Protein AF-A0A968C180-F1 (afdb_monomer_lite)

pLDDT: mean 87.56, std 11.27, range [29.66, 97.81]

Structure (mmCIF, N/CA/C/O backbone):
data_AF-A0A968C180-F1
#
_entry.id   AF-A0A968C180-F1
#
loop_
_atom_site.group_PDB
_atom_site.id
_atom_site.type_symbol
_atom_site.label_atom_id
_atom_site.label_alt_id
_atom_site.label_comp_id
_atom_site.label_asym_id
_atom_site.label_entity_id
_atom_site.label_seq_id
_atom_site.pdbx_PDB_ins_code
_atom_site.Cartn_x
_atom_site.Cartn_y
_atom_site.Cartn_z
_atom_site.occupancy
_atom_site.B_iso_or_equiv
_atom_site.auth_seq_id
_atom_site.auth_comp_id
_atom_site.auth_asym_id
_atom_site.auth_atom_id
_atom_site.pdbx_PDB_model_num
ATOM 1 N N . MET A 1 1 ? -22.450 15.444 -2.074 1.00 29.66 1 MET A N 1
ATOM 2 C CA . MET A 1 1 ? -23.066 14.221 -1.523 1.00 29.66 1 MET A CA 1
ATOM 3 C C . MET A 1 1 ? -21.935 13.365 -0.986 1.00 29.66 1 MET A C 1
ATOM 5 O O . MET A 1 1 ? -21.233 12.773 -1.786 1.00 29.66 1 MET A O 1
ATOM 9 N N . THR A 1 2 ? -21.688 13.377 0.320 1.00 34.31 2 THR A N 1
ATOM 10 C CA . THR A 1 2 ? -20.788 12.415 0.971 1.00 34.31 2 THR A CA 1
ATOM 11 C C . THR A 1 2 ? -21.663 11.260 1.424 1.00 34.31 2 THR A C 1
ATOM 13 O O . THR A 1 2 ? -22.411 11.387 2.394 1.00 34.31 2 THR A O 1
ATOM 16 N N . VAL A 1 3 ? -21.679 10.184 0.643 1.00 43.78 3 VAL A N 1
ATOM 17 C CA . VAL A 1 3 ? -22.176 8.902 1.144 1.00 43.78 3 VAL A CA 1
ATOM 18 C C . VAL A 1 3 ? -21.217 8.512 2.269 1.00 43.78 3 VAL A C 1
ATOM 20 O O . VAL A 1 3 ? -20.021 8.728 2.139 1.00 43.78 3 VAL A O 1
ATOM 23 N N . ALA A 1 4 ? -21.726 8.081 3.419 1.00 58.03 4 ALA A N 1
ATOM 24 C CA . ALA A 1 4 ? -20.850 7.620 4.488 1.00 58.03 4 ALA A CA 1
ATOM 25 C C . ALA A 1 4 ? -20.277 6.263 4.063 1.00 58.03 4 ALA A C 1
ATOM 27 O O . ALA A 1 4 ? -21.042 5.309 3.928 1.00 58.03 4 ALA A O 1
ATOM 28 N N . ASP A 1 5 ? -18.961 6.180 3.876 1.00 61.47 5 ASP A N 1
ATOM 29 C CA . ASP A 1 5 ? -18.244 5.046 3.262 1.00 61.47 5 ASP A CA 1
ATOM 30 C C . ASP A 1 5 ? -18.204 3.780 4.148 1.00 61.47 5 ASP A C 1
ATOM 32 O O . ASP A 1 5 ? -17.389 2.880 3.979 1.00 61.47 5 ASP A O 1
ATOM 36 N N . GLY A 1 6 ? -19.070 3.705 5.165 1.00 79.56 6 GLY A N 1
ATOM 37 C CA . GLY A 1 6 ? -19.183 2.555 6.064 1.00 79.56 6 GLY A CA 1
ATOM 38 C C . GLY A 1 6 ? -17.895 2.211 6.822 1.00 79.56 6 GLY A C 1
ATOM 39 O O . GLY A 1 6 ? -17.804 1.113 7.371 1.00 79.56 6 GLY A O 1
ATOM 40 N N . GLY A 1 7 ? -16.934 3.140 6.865 1.00 87.56 7 GLY A N 1
ATOM 41 C CA . GLY A 1 7 ? -15.642 3.011 7.534 1.00 87.56 7 GLY A CA 1
ATOM 42 C C . GLY A 1 7 ? -14.490 2.492 6.661 1.00 87.56 7 GLY A C 1
ATOM 43 O O . GLY A 1 7 ? -13.389 2.380 7.191 1.00 87.56 7 GLY A O 1
ATOM 44 N N . ILE A 1 8 ? -14.706 2.204 5.369 1.00 94.12 8 ILE A N 1
ATOM 45 C CA . ILE A 1 8 ? -13.663 1.780 4.416 1.00 94.12 8 ILE A CA 1
ATOM 46 C C . ILE A 1 8 ? -13.709 2.689 3.183 1.00 94.12 8 ILE A C 1
ATOM 48 O O . ILE A 1 8 ? -14.709 2.724 2.477 1.00 94.12 8 ILE A O 1
ATOM 52 N N . ASP A 1 9 ? -12.618 3.397 2.907 1.00 93.81 9 ASP A N 1
ATOM 53 C CA . ASP A 1 9 ? -12.517 4.363 1.805 1.00 93.81 9 ASP A CA 1
ATOM 54 C C . ASP A 1 9 ? -12.029 3.717 0.496 1.00 93.81 9 ASP A C 1
ATOM 56 O O . ASP A 1 9 ? -12.332 4.194 -0.598 1.00 93.81 9 ASP A O 1
ATOM 60 N N . ALA A 1 10 ? -11.251 2.635 0.593 1.00 93.69 10 ALA A N 1
ATOM 61 C CA . ALA A 1 10 ? -10.757 1.885 -0.558 1.00 93.69 10 ALA A CA 1
ATOM 62 C C . ALA A 1 10 ? -10.591 0.397 -0.231 1.00 93.69 10 ALA A C 1
ATOM 64 O O . ALA A 1 10 ? -10.344 0.021 0.912 1.00 93.69 10 ALA A O 1
ATOM 65 N N . GLU A 1 11 ? -10.684 -0.459 -1.245 1.00 94.56 11 GLU A N 1
ATOM 66 C CA . GLU A 1 11 ? -10.524 -1.906 -1.108 1.00 94.56 11 GLU A CA 1
ATOM 67 C C . GLU A 1 11 ? -9.670 -2.452 -2.253 1.00 94.56 11 GLU A C 1
ATOM 69 O O . GLU A 1 11 ? -9.766 -1.998 -3.393 1.00 94.56 11 GLU A O 1
ATOM 74 N N . VAL A 1 12 ? -8.833 -3.435 -1.935 1.00 93.88 12 VAL A N 1
ATOM 75 C CA . VAL A 1 12 ? -8.078 -4.231 -2.902 1.00 93.88 12 VAL A CA 1
ATOM 76 C C . VAL A 1 12 ? -8.349 -5.697 -2.592 1.00 93.88 12 VAL A C 1
ATOM 78 O O . VAL A 1 12 ? -8.121 -6.135 -1.468 1.00 93.88 12 VAL A O 1
ATOM 81 N N . ASP A 1 13 ? -8.825 -6.449 -3.580 1.00 94.31 13 ASP A N 1
ATOM 82 C CA . ASP A 1 13 ? -9.003 -7.900 -3.491 1.00 94.31 13 ASP A CA 1
ATOM 83 C C . ASP A 1 13 ? -8.070 -8.566 -4.505 1.00 94.31 13 ASP A C 1
ATOM 85 O O . ASP A 1 13 ? -8.387 -8.702 -5.689 1.00 94.31 13 ASP A O 1
ATOM 89 N N . ALA A 1 14 ? -6.854 -8.869 -4.054 1.00 90.50 14 ALA A N 1
ATOM 90 C CA . ALA A 1 14 ? -5.853 -9.509 -4.892 1.00 90.50 14 ALA A CA 1
ATOM 91 C C . ALA A 1 14 ? -6.073 -11.033 -4.895 1.00 90.50 14 ALA A C 1
ATOM 93 O O . ALA A 1 14 ? -6.285 -11.609 -3.825 1.00 90.50 14 ALA A O 1
ATOM 94 N N . PRO A 1 15 ? -5.964 -11.719 -6.050 1.00 90.88 15 PRO A N 1
ATOM 95 C CA . PRO A 1 15 ? -5.991 -13.179 -6.094 1.00 90.88 15 PRO A CA 1
ATOM 96 C C . PRO A 1 15 ? -5.007 -13.797 -5.092 1.00 90.88 15 PRO A C 1
ATOM 98 O O . PRO A 1 15 ? -3.919 -13.267 -4.874 1.00 90.88 15 PRO A O 1
ATOM 101 N N . LEU A 1 16 ? -5.374 -14.920 -4.469 1.00 87.06 16 LEU A N 1
ATOM 102 C CA . LEU A 1 16 ? -4.533 -15.564 -3.446 1.00 87.06 16 LEU A CA 1
ATOM 103 C C . LEU A 1 16 ? -3.196 -16.081 -4.001 1.00 87.06 16 LEU A C 1
ATOM 105 O O . LEU A 1 16 ? -2.242 -16.248 -3.248 1.00 87.06 16 LEU A O 1
ATOM 109 N N . ASP A 1 17 ? -3.139 -16.332 -5.306 1.00 89.69 17 ASP A N 1
ATOM 110 C CA . ASP A 1 17 ? -1.961 -16.733 -6.071 1.00 89.69 17 ASP A CA 1
ATOM 111 C C . ASP A 1 17 ? -1.230 -15.547 -6.721 1.00 89.69 17 ASP A C 1
ATOM 113 O O . ASP A 1 17 ? -0.250 -15.748 -7.442 1.00 89.69 17 ASP A O 1
ATOM 117 N N . ALA A 1 18 ? -1.669 -14.310 -6.464 1.00 85.81 18 ALA A N 1
ATOM 118 C CA . ALA A 1 18 ? -0.996 -13.127 -6.971 1.00 85.81 18 ALA A CA 1
ATOM 119 C C . ALA A 1 18 ? 0.441 -13.053 -6.438 1.00 85.81 18 ALA A C 1
ATOM 121 O O . ALA A 1 18 ? 0.697 -13.137 -5.233 1.00 85.81 18 ALA A O 1
ATOM 122 N N . LEU A 1 19 ? 1.382 -12.828 -7.354 1.00 85.25 19 LEU A N 1
ATOM 123 C CA . LEU A 1 19 ? 2.777 -12.541 -7.041 1.00 85.25 19 LEU A CA 1
ATOM 124 C C . LEU A 1 19 ? 2.892 -11.105 -6.522 1.00 85.25 19 LEU A C 1
ATOM 126 O O . LEU A 1 19 ? 3.252 -10.185 -7.251 1.00 85.25 19 LEU A O 1
ATOM 130 N N . VAL A 1 20 ? 2.550 -10.911 -5.250 1.00 83.56 20 VAL A N 1
ATOM 131 C CA . VAL A 1 20 ? 2.767 -9.639 -4.561 1.00 83.56 20 VAL A CA 1
ATOM 132 C C . VAL A 1 20 ? 4.193 -9.627 -4.004 1.00 83.56 20 VAL A C 1
ATOM 134 O O . VAL A 1 20 ? 4.559 -10.553 -3.274 1.00 83.56 20 VAL A O 1
ATOM 137 N N . PRO A 1 21 ? 5.015 -8.610 -4.322 1.00 82.50 21 PRO A N 1
ATOM 138 C CA . PRO A 1 21 ? 6.353 -8.494 -3.759 1.00 82.50 21 PRO A CA 1
ATOM 139 C C . PRO A 1 21 ? 6.324 -8.526 -2.228 1.00 82.50 21 PRO A C 1
ATOM 141 O O . PRO A 1 21 ? 5.529 -7.828 -1.598 1.00 82.50 21 PRO A O 1
ATOM 144 N N . ALA A 1 22 ? 7.219 -9.310 -1.620 1.00 80.31 22 ALA A N 1
ATOM 145 C CA . ALA A 1 22 ? 7.285 -9.485 -0.163 1.00 80.31 22 ALA A CA 1
ATOM 146 C C . ALA A 1 22 ? 7.603 -8.186 0.598 1.00 80.31 22 ALA A C 1
ATOM 148 O O . ALA A 1 22 ? 7.475 -8.115 1.818 1.00 80.31 22 ALA A O 1
ATOM 149 N N . ASP A 1 23 ? 8.058 -7.172 -0.125 1.00 78.94 23 ASP A N 1
ATOM 150 C CA . ASP A 1 23 ? 8.485 -5.891 0.393 1.00 78.94 23 ASP A CA 1
ATOM 151 C C . ASP A 1 23 ? 7.458 -4.771 0.109 1.00 78.94 23 ASP A C 1
ATOM 153 O O . ASP A 1 23 ? 7.761 -3.598 0.322 1.00 78.94 23 ASP A O 1
ATOM 157 N N . CYS A 1 24 ? 6.250 -5.138 -0.338 1.00 83.06 24 CYS A N 1
ATOM 158 C CA . CYS A 1 24 ? 5.077 -4.279 -0.482 1.00 83.06 24 CYS A CA 1
ATOM 159 C C . CYS A 1 24 ? 4.196 -4.325 0.785 1.00 83.06 24 CYS A C 1
ATOM 161 O O . CYS A 1 24 ? 4.195 -5.306 1.526 1.00 83.06 24 CYS A O 1
ATOM 163 N N . PHE A 1 25 ? 3.402 -3.277 1.035 1.00 86.62 25 PHE A N 1
ATOM 164 C CA . PHE A 1 25 ? 2.387 -3.300 2.102 1.00 86.62 25 PHE A CA 1
ATOM 165 C C . PHE A 1 25 ? 1.102 -4.034 1.697 1.00 86.62 25 PHE A C 1
ATOM 167 O O . PHE A 1 25 ? 0.296 -4.382 2.564 1.00 86.62 25 PHE A O 1
ATOM 174 N N . LEU A 1 26 ? 0.906 -4.251 0.395 1.00 88.31 26 LEU A N 1
ATOM 175 C CA . LEU A 1 26 ? -0.181 -5.063 -0.133 1.00 88.31 26 LEU A CA 1
ATOM 176 C C . LEU A 1 26 ? 0.100 -6.540 0.142 1.00 88.31 26 LEU A C 1
ATOM 178 O O . LEU A 1 26 ? 1.246 -6.979 0.180 1.00 88.31 26 LEU A O 1
ATOM 182 N N . THR A 1 27 ? -0.965 -7.311 0.316 1.00 88.25 27 THR A N 1
ATOM 183 C CA . THR A 1 27 ? -0.905 -8.765 0.488 1.00 88.25 27 THR A CA 1
ATOM 184 C C . THR A 1 27 ? -1.999 -9.421 -0.345 1.00 88.25 27 THR A C 1
ATOM 186 O O . THR A 1 27 ? -3.031 -8.781 -0.557 1.00 88.25 27 THR A O 1
ATOM 189 N N . PRO A 1 28 ? -1.815 -10.678 -0.791 1.00 91.50 28 PRO A N 1
ATOM 190 C CA . PRO A 1 28 ? -2.886 -11.442 -1.420 1.00 91.50 28 PRO A CA 1
ATOM 191 C C . PRO A 1 28 ? -4.143 -11.500 -0.545 1.00 91.50 28 PRO A C 1
ATOM 193 O O . PRO A 1 28 ? -4.061 -11.519 0.687 1.00 91.50 28 PRO A O 1
ATOM 196 N N . GLY A 1 29 ? -5.300 -11.570 -1.195 1.00 93.62 29 GLY A N 1
ATOM 197 C CA . GLY A 1 29 ? -6.611 -11.524 -0.567 1.00 93.62 29 GLY A CA 1
ATOM 198 C C . GLY A 1 29 ? -7.134 -10.106 -0.345 1.00 93.62 29 GLY A C 1
ATOM 199 O O . GLY A 1 29 ? -6.629 -9.115 -0.877 1.00 93.62 29 GLY A O 1
ATOM 200 N N . LEU A 1 30 ? -8.184 -10.038 0.466 1.00 96.06 30 LEU A N 1
ATOM 201 C CA . LEU A 1 30 ? -8.956 -8.831 0.702 1.00 96.06 30 LEU A CA 1
ATOM 202 C C . LEU A 1 30 ? -8.247 -7.887 1.677 1.00 96.06 30 LEU A C 1
ATOM 204 O O . LEU A 1 30 ? -7.963 -8.273 2.810 1.00 96.06 30 LEU A O 1
ATOM 208 N N . THR A 1 31 ? -8.031 -6.638 1.274 1.00 96.69 31 THR A N 1
ATOM 209 C CA . THR A 1 31 ? -7.527 -5.556 2.129 1.00 96.69 31 THR A CA 1
ATOM 210 C C . THR A 1 31 ? -8.425 -4.328 2.014 1.00 96.69 31 THR A C 1
ATOM 212 O O . THR A 1 31 ? -8.605 -3.790 0.925 1.00 96.69 31 THR A O 1
ATOM 215 N N . GLY A 1 32 ? -8.963 -3.868 3.142 1.00 96.88 32 GLY A N 1
ATOM 216 C CA . GLY A 1 32 ? -9.712 -2.621 3.254 1.00 96.88 32 GLY A CA 1
ATOM 217 C C . GLY A 1 32 ? -8.853 -1.514 3.861 1.00 96.88 32 GLY A C 1
ATOM 218 O O . GLY A 1 32 ? -8.171 -1.726 4.868 1.00 96.88 32 GLY A O 1
ATOM 219 N N . PHE A 1 33 ? -8.907 -0.333 3.256 1.00 96.19 33 PHE A N 1
ATOM 220 C CA . PHE A 1 33 ? -8.176 0.856 3.665 1.00 96.19 33 PHE A CA 1
ATOM 221 C C . PHE A 1 33 ? -9.126 1.914 4.208 1.00 96.19 33 PHE A C 1
ATOM 223 O O . PHE A 1 33 ? -10.098 2.276 3.547 1.00 96.19 33 PHE A O 1
ATOM 230 N N . GLN A 1 34 ? -8.796 2.455 5.377 1.00 95.38 34 GLN A N 1
ATOM 231 C CA . GLN A 1 34 ? -9.418 3.661 5.905 1.00 95.38 34 GLN A CA 1
ATOM 232 C C . GLN A 1 34 ? -8.421 4.823 5.830 1.00 95.38 34 GLN A C 1
ATOM 234 O O . GLN A 1 34 ? -7.327 4.749 6.392 1.00 95.38 34 GLN A O 1
ATOM 239 N N . LEU A 1 35 ? -8.779 5.898 5.137 1.00 93.88 35 LEU A N 1
ATOM 240 C CA . LEU A 1 35 ? -7.929 7.053 4.888 1.00 93.88 35 LEU A CA 1
ATOM 241 C C . LEU A 1 35 ? -8.235 8.166 5.893 1.00 93.88 35 LEU A C 1
ATOM 243 O O . LEU A 1 35 ? -9.360 8.642 6.030 1.00 93.88 35 LEU A O 1
ATOM 247 N N . LYS A 1 36 ? -7.200 8.625 6.593 1.00 92.69 36 LYS A N 1
ATOM 248 C CA . LYS A 1 36 ? -7.278 9.709 7.572 1.00 92.69 36 LYS A CA 1
ATOM 249 C C . LYS A 1 36 ? -6.307 10.814 7.197 1.00 92.69 36 LYS A C 1
ATOM 251 O O . LYS A 1 36 ? -5.096 10.731 7.412 1.00 92.69 36 LYS A O 1
ATOM 256 N N . SER A 1 37 ? -6.872 11.860 6.602 1.00 87.06 37 SER A N 1
ATOM 257 C CA . SER A 1 37 ? -6.156 13.078 6.242 1.00 87.06 37 SER A CA 1
ATOM 258 C C . SER A 1 37 ? -6.107 14.074 7.397 1.00 87.06 37 SER A C 1
ATOM 260 O O . SER A 1 37 ? -7.069 14.208 8.152 1.00 87.06 37 SER A O 1
ATOM 262 N N . GLY A 1 38 ? -5.026 14.850 7.466 1.00 87.06 38 GLY A N 1
ATOM 263 C CA . GLY A 1 38 ? -4.849 15.882 8.487 1.00 87.06 38 GLY A CA 1
ATOM 264 C C . GLY A 1 38 ? -4.385 15.330 9.836 1.00 87.06 38 GLY A C 1
ATOM 265 O O . GLY A 1 38 ? -4.125 14.140 9.989 1.00 87.06 38 GLY A O 1
ATOM 266 N N . SER A 1 39 ? -4.230 16.226 10.810 1.00 85.75 39 SER A N 1
ATOM 267 C CA . SER A 1 39 ? -3.574 15.941 12.096 1.00 85.75 39 SER A CA 1
ATOM 268 C C . SER A 1 39 ? -4.532 15.825 13.290 1.00 85.75 39 SER A C 1
ATOM 270 O O . SER A 1 39 ? -4.101 15.746 14.446 1.00 85.75 39 SER A O 1
ATOM 272 N N . SER A 1 40 ? -5.842 15.871 13.033 1.00 88.31 40 SER A N 1
ATOM 273 C CA . SER A 1 40 ? -6.882 15.780 14.062 1.00 88.31 40 SER A CA 1
ATOM 274 C C . SER A 1 40 ? -7.072 14.352 14.566 1.00 88.31 40 SER A C 1
ATOM 276 O O . SER A 1 40 ? -7.300 14.149 15.758 1.00 88.31 40 SER A O 1
ATOM 278 N N . PHE A 1 41 ? -6.962 13.370 13.673 1.00 91.31 41 PHE A N 1
ATOM 279 C CA . PHE A 1 41 ? -7.108 11.963 14.007 1.00 91.31 41 PHE A CA 1
ATOM 280 C C . PHE A 1 41 ? -5.795 11.392 14.549 1.00 91.31 41 PHE A C 1
ATOM 282 O O . PHE A 1 41 ? -4.815 11.265 13.822 1.00 91.31 41 PHE A O 1
ATOM 289 N N . LYS A 1 42 ? -5.788 11.013 15.830 1.00 93.19 42 LYS A N 1
ATOM 290 C CA . LYS A 1 42 ? -4.609 10.477 16.522 1.00 93.19 42 LYS A CA 1
ATOM 291 C C . LYS A 1 42 ? -4.791 8.979 16.778 1.00 93.19 42 LYS A C 1
ATOM 293 O O . LYS A 1 42 ? -5.372 8.620 17.808 1.00 93.19 42 LYS A O 1
ATOM 298 N N . PRO A 1 43 ? -4.298 8.094 15.896 1.00 92.31 43 PRO A N 1
ATOM 299 C CA . PRO A 1 43 ? -4.588 6.660 15.968 1.00 92.31 43 PRO A CA 1
ATOM 300 C C . PRO A 1 43 ? -4.016 5.979 17.223 1.00 92.31 43 PRO A C 1
ATOM 302 O O . PRO A 1 43 ? -4.549 4.975 17.675 1.00 92.31 43 PRO A O 1
ATOM 305 N N . TRP A 1 44 ? -2.988 6.553 17.855 1.00 93.31 44 TRP A N 1
ATOM 306 C CA . TRP A 1 44 ? -2.423 6.068 19.127 1.00 93.31 44 TRP A CA 1
ATOM 307 C C . TRP A 1 44 ? -3.283 6.414 20.357 1.00 93.31 44 TRP A C 1
ATOM 309 O O . TRP A 1 44 ? -2.823 6.326 21.492 1.00 93.31 44 TRP A O 1
ATOM 319 N N . THR A 1 45 ? -4.521 6.873 20.158 1.00 94.56 45 THR A N 1
ATOM 320 C CA . THR A 1 45 ? -5.463 7.148 21.246 1.00 94.56 45 THR A CA 1
ATOM 321 C C . THR A 1 45 ? -6.690 6.256 21.113 1.00 94.56 45 THR A C 1
ATOM 323 O O . THR A 1 45 ? -7.352 6.230 20.075 1.00 94.56 45 THR A O 1
ATOM 326 N N . ALA A 1 46 ? -7.021 5.541 22.191 1.00 92.44 46 ALA A N 1
ATOM 327 C CA . ALA A 1 46 ? -8.119 4.576 22.199 1.00 92.44 46 ALA A CA 1
ATOM 328 C C . ALA A 1 46 ? -9.481 5.190 21.824 1.00 92.44 46 ALA A C 1
ATOM 330 O O . ALA A 1 46 ? -10.277 4.535 21.158 1.00 92.44 46 ALA A O 1
ATOM 331 N N . SER A 1 47 ? -9.751 6.437 22.231 1.00 92.88 47 SER A N 1
ATOM 332 C CA . SER A 1 47 ? -11.000 7.130 21.889 1.00 92.88 47 SER A CA 1
ATOM 333 C C . SER A 1 47 ? -11.110 7.394 20.390 1.00 92.88 47 SER A C 1
ATOM 335 O O . SER A 1 47 ? -12.129 7.054 19.806 1.00 92.88 47 SER A O 1
ATOM 337 N N . SER A 1 48 ? -10.044 7.901 19.757 1.00 93.00 48 SER A N 1
ATOM 338 C CA . SER A 1 48 ? -10.059 8.189 18.317 1.00 93.00 48 SER A CA 1
ATOM 339 C C . SER A 1 48 ? -10.313 6.922 17.504 1.00 93.00 48 SER A C 1
ATOM 341 O O . SER A 1 48 ? -11.135 6.935 16.600 1.00 93.00 48 SER A O 1
ATOM 343 N N . ILE A 1 49 ? -9.662 5.805 17.847 1.00 94.44 49 ILE A N 1
ATOM 344 C CA . ILE A 1 49 ? -9.904 4.522 17.169 1.00 94.44 49 ILE A CA 1
ATOM 345 C C . ILE A 1 49 ? -11.336 4.032 17.389 1.00 94.44 49 ILE A C 1
ATOM 347 O O . ILE A 1 49 ? -11.972 3.538 16.461 1.00 94.44 49 ILE A O 1
ATOM 351 N N . ARG A 1 50 ? -11.858 4.159 18.612 1.00 93.56 50 ARG A N 1
ATOM 352 C CA . ARG A 1 50 ? -13.217 3.718 18.920 1.00 93.56 50 ARG A CA 1
ATOM 353 C C . ARG A 1 50 ? -14.254 4.489 18.112 1.00 93.56 50 ARG A C 1
ATOM 355 O O . ARG A 1 50 ? -15.124 3.852 17.531 1.00 93.56 50 ARG A O 1
ATOM 362 N N . ASP A 1 51 ? -14.135 5.811 18.066 1.00 91.19 51 ASP A N 1
ATOM 363 C CA . ASP A 1 51 ? -15.074 6.687 17.359 1.00 91.19 51 ASP A CA 1
ATOM 364 C C . ASP A 1 51 ? -15.045 6.448 15.839 1.00 91.19 51 ASP A C 1
ATOM 366 O O . ASP A 1 51 ? -16.047 6.657 15.160 1.00 91.19 51 ASP A O 1
ATOM 370 N N . GLU A 1 52 ? -13.919 5.957 15.312 1.00 91.25 52 GLU A N 1
ATOM 371 C CA . GLU A 1 52 ? -13.764 5.630 13.891 1.00 91.25 52 GLU A CA 1
ATOM 372 C C . GLU A 1 52 ? -14.218 4.228 13.492 1.00 91.25 52 GLU A C 1
ATOM 374 O O . GLU A 1 52 ? -14.500 3.986 12.319 1.00 91.25 52 GLU A O 1
ATOM 379 N N . LEU A 1 53 ? -14.280 3.292 14.438 1.00 92.19 53 LEU A N 1
ATOM 380 C CA . LEU A 1 53 ? -14.671 1.908 14.168 1.00 92.19 53 LEU A CA 1
ATOM 381 C C . LEU A 1 53 ? -16.110 1.616 14.583 1.00 92.19 53 LEU A C 1
ATOM 383 O O . LEU A 1 53 ? -16.756 0.769 13.969 1.00 92.19 53 LEU A O 1
ATOM 387 N N . ILE A 1 54 ? -16.601 2.278 15.632 1.00 91.94 54 ILE A N 1
ATOM 388 C CA . ILE A 1 54 ? -17.882 1.988 16.271 1.00 91.94 54 ILE A CA 1
ATOM 389 C C . ILE A 1 54 ? -18.870 3.117 15.992 1.00 91.94 54 ILE A C 1
ATOM 391 O O . ILE A 1 54 ? -18.668 4.262 16.387 1.00 91.94 54 ILE A O 1
ATOM 395 N N . GLY A 1 55 ? -19.990 2.769 15.364 1.00 85.69 55 GLY A N 1
ATOM 396 C CA . GLY A 1 55 ? -21.090 3.698 15.143 1.00 85.69 55 GLY A CA 1
ATOM 397 C C . GLY A 1 55 ? -21.906 3.970 16.411 1.00 85.69 55 GLY A C 1
ATOM 398 O O . GLY A 1 55 ? -21.760 3.320 17.447 1.00 85.69 55 GLY A O 1
ATOM 399 N N . SER A 1 56 ? -22.873 4.882 16.303 1.00 82.69 56 SER A N 1
ATOM 400 C CA . SER A 1 56 ? -23.769 5.276 17.407 1.00 82.69 56 SER A CA 1
ATOM 401 C C . SER A 1 56 ? -24.574 4.124 18.026 1.00 82.69 56 SER A C 1
ATOM 403 O O . SER A 1 56 ? -25.046 4.234 19.154 1.00 82.69 56 SER A O 1
ATOM 405 N N . THR A 1 57 ? -24.721 3.006 17.312 1.00 83.31 57 THR A N 1
ATOM 406 C CA . THR A 1 57 ? -25.405 1.791 17.780 1.00 83.31 57 THR A CA 1
ATOM 407 C C . THR A 1 57 ? -24.520 0.881 18.638 1.00 83.31 57 THR A C 1
ATOM 409 O O . THR A 1 57 ? -24.987 -0.162 19.096 1.00 83.31 57 THR A O 1
ATOM 412 N N . GLY A 1 58 ? -23.246 1.237 18.842 1.00 86.00 58 GLY A N 1
ATOM 413 C CA . GLY A 1 58 ? -22.270 0.411 19.557 1.00 86.00 58 GLY A CA 1
ATOM 414 C C . GLY A 1 58 ? -21.730 -0.768 18.740 1.00 86.00 58 GLY A C 1
ATOM 415 O O . GLY A 1 58 ? -21.006 -1.598 19.283 1.00 86.00 58 GLY A O 1
ATOM 416 N N . LYS A 1 59 ? -22.077 -0.852 17.450 1.00 91.75 59 LYS A N 1
ATOM 417 C CA . LYS A 1 59 ? -21.588 -1.864 16.505 1.00 91.75 59 LYS A CA 1
ATOM 418 C C . LYS A 1 59 ? -20.522 -1.283 15.583 1.00 91.75 59 LYS A C 1
ATOM 420 O O . LYS A 1 59 ? -20.473 -0.067 15.396 1.00 91.75 59 LYS A O 1
ATOM 425 N N . LEU A 1 60 ? -19.717 -2.161 14.981 1.00 94.12 60 LEU A N 1
ATOM 426 C CA . LEU A 1 60 ? -18.795 -1.771 13.915 1.00 94.12 60 LEU A CA 1
ATOM 427 C C . LEU A 1 60 ? -19.550 -1.091 12.770 1.00 94.12 60 LEU A C 1
ATOM 429 O O . LEU A 1 60 ? -20.703 -1.438 12.488 1.00 94.12 60 LEU A O 1
ATOM 433 N N . PHE A 1 61 ? -18.898 -0.142 12.102 1.00 94.56 61 PHE A N 1
ATOM 434 C CA . PHE A 1 61 ? -19.441 0.392 10.860 1.00 94.56 61 PHE A CA 1
ATOM 435 C C . PHE A 1 61 ? -19.614 -0.721 9.805 1.00 94.56 61 PHE A C 1
ATOM 437 O O . PHE A 1 61 ? -18.852 -1.693 9.816 1.00 94.56 61 PHE A O 1
ATOM 444 N N . PRO A 1 62 ? -20.619 -0.621 8.912 1.00 93.62 62 PRO A N 1
ATOM 445 C CA . PRO A 1 62 ? -21.031 -1.742 8.064 1.00 93.62 62 PRO A CA 1
ATOM 446 C C . PRO A 1 62 ? -19.923 -2.338 7.187 1.00 93.62 62 PRO A C 1
ATOM 448 O O . PRO A 1 62 ? -19.812 -3.560 7.117 1.00 93.62 62 PRO A O 1
ATOM 451 N N . GLU A 1 63 ? -19.076 -1.514 6.564 1.00 95.06 63 GLU A N 1
ATOM 452 C CA . GLU A 1 63 ? -18.013 -2.024 5.685 1.00 95.06 63 GLU A CA 1
ATOM 453 C C . GLU A 1 63 ? -16.847 -2.612 6.483 1.00 95.06 63 GLU A C 1
ATOM 455 O O . GLU A 1 63 ? -16.259 -3.611 6.071 1.00 95.06 63 GLU A O 1
ATOM 460 N N . VAL A 1 64 ? -16.575 -2.086 7.681 1.00 95.69 64 VAL A N 1
ATOM 461 C CA . VAL A 1 64 ? -15.621 -2.694 8.623 1.00 95.69 64 VAL A CA 1
ATOM 462 C C . VAL A 1 64 ? -16.126 -4.063 9.095 1.00 95.69 64 VAL A C 1
ATOM 464 O O . VAL A 1 64 ? -15.370 -5.036 9.122 1.00 95.69 64 VAL A O 1
ATOM 467 N N . ALA A 1 65 ? -17.417 -4.177 9.423 1.00 95.44 65 ALA A N 1
ATOM 468 C CA . ALA A 1 65 ? -18.040 -5.452 9.776 1.00 95.44 65 ALA A CA 1
ATOM 469 C C . ALA A 1 65 ? -17.937 -6.458 8.616 1.00 95.44 65 ALA A C 1
ATOM 471 O O . ALA A 1 65 ? -17.440 -7.565 8.806 1.00 95.44 65 ALA A O 1
ATOM 472 N N . ARG A 1 66 ? -18.288 -6.052 7.389 1.00 95.94 66 ARG A N 1
ATOM 473 C CA . ARG A 1 66 ? -18.178 -6.910 6.199 1.00 95.94 66 ARG A CA 1
ATOM 474 C C . ARG A 1 66 ? -16.742 -7.373 5.939 1.00 95.94 66 ARG A C 1
ATOM 476 O O . ARG A 1 66 ? -16.520 -8.532 5.588 1.00 95.94 66 ARG A O 1
ATOM 483 N N . LEU A 1 67 ? -15.764 -6.477 6.070 1.00 96.56 67 LEU A N 1
ATOM 484 C CA . LEU A 1 67 ? -14.349 -6.807 5.894 1.00 96.56 67 LEU A CA 1
ATOM 485 C C . LEU A 1 67 ? -13.899 -7.855 6.921 1.00 96.56 67 LEU A C 1
ATOM 487 O O . LEU A 1 67 ? -13.271 -8.850 6.554 1.00 96.56 67 LEU A O 1
ATOM 491 N N . THR A 1 68 ? -14.260 -7.654 8.190 1.00 96.19 68 THR A N 1
ATOM 492 C CA . THR A 1 68 ? -13.898 -8.569 9.283 1.00 96.19 68 THR A CA 1
ATOM 493 C C . THR A 1 68 ? -14.571 -9.936 9.177 1.00 96.19 68 THR A C 1
ATOM 495 O O . THR A 1 68 ? -13.910 -10.950 9.406 1.00 96.19 68 THR A O 1
ATOM 498 N N . GLU A 1 69 ? -15.830 -10.001 8.732 1.00 96.12 69 GLU A N 1
ATOM 499 C CA . GLU A 1 69 ? -16.536 -11.258 8.434 1.00 96.12 69 GLU A CA 1
ATOM 500 C C . GLU A 1 69 ? -15.820 -12.087 7.360 1.00 96.12 69 GLU A C 1
ATOM 502 O O . GLU A 1 69 ? -15.712 -13.308 7.473 1.00 96.12 69 GLU A O 1
ATOM 507 N N . LYS A 1 70 ? -15.269 -11.419 6.342 1.00 95.44 70 LYS A N 1
ATOM 508 C CA . LYS A 1 70 ? -14.463 -12.046 5.284 1.00 95.44 70 LYS A CA 1
ATOM 509 C C . LYS A 1 70 ? -13.010 -12.311 5.694 1.00 95.44 70 LYS A C 1
ATOM 511 O O . LYS A 1 70 ? -12.241 -12.822 4.885 1.00 95.44 70 LYS A O 1
ATOM 516 N N . ARG A 1 71 ? -12.624 -11.962 6.926 1.00 95.31 71 ARG A N 1
ATOM 517 C CA . ARG A 1 71 ? -11.241 -11.991 7.427 1.00 95.31 71 ARG A CA 1
ATOM 518 C C . ARG A 1 71 ? -10.251 -11.208 6.553 1.00 95.31 71 ARG A C 1
ATOM 520 O O . ARG A 1 71 ? -9.097 -11.610 6.416 1.00 95.31 71 ARG A O 1
ATOM 527 N N . GLY A 1 72 ? -10.695 -10.093 5.972 1.00 96.12 72 GLY A N 1
ATOM 528 C CA . GLY A 1 72 ? -9.844 -9.206 5.179 1.00 96.12 72 GLY A CA 1
ATOM 529 C C . GLY A 1 72 ? -8.933 -8.328 6.040 1.00 96.12 72 GLY A C 1
ATOM 530 O O . GLY A 1 72 ? -9.292 -7.908 7.138 1.00 96.12 72 GLY A O 1
ATOM 531 N N . ARG A 1 73 ? -7.739 -8.006 5.553 1.00 96.88 73 ARG A N 1
ATOM 532 C CA . ARG A 1 73 ? -6.807 -7.124 6.260 1.00 96.88 73 ARG A CA 1
ATOM 533 C C . ARG A 1 73 ? -7.388 -5.712 6.377 1.00 96.88 73 ARG A C 1
ATOM 535 O O . ARG A 1 73 ? -7.882 -5.163 5.400 1.00 96.88 73 ARG A O 1
ATOM 542 N N . TYR A 1 74 ? -7.311 -5.119 7.562 1.00 97.31 74 TYR A N 1
ATOM 543 C CA . TYR A 1 74 ? -7.746 -3.756 7.849 1.00 97.31 74 TYR A CA 1
ATOM 544 C C . TYR A 1 74 ? -6.534 -2.842 8.016 1.00 97.31 74 TYR A C 1
ATOM 546 O O . TYR A 1 74 ? -5.705 -3.057 8.903 1.00 97.31 74 TYR A O 1
ATOM 554 N N . VAL A 1 75 ? -6.423 -1.822 7.169 1.00 96.94 75 VAL A N 1
ATOM 555 C CA . VAL A 1 75 ? -5.292 -0.891 7.182 1.00 96.94 75 VAL A CA 1
ATOM 556 C C . VAL A 1 75 ? -5.787 0.538 7.336 1.00 96.94 75 VAL A C 1
ATOM 558 O O . VAL A 1 75 ? -6.585 1.016 6.535 1.00 96.94 75 VAL A O 1
ATOM 561 N N . VAL A 1 76 ? -5.275 1.255 8.335 1.00 96.06 76 VAL A N 1
ATOM 562 C CA . VAL A 1 76 ? -5.523 2.698 8.473 1.00 96.06 76 VAL A CA 1
ATOM 563 C C . VAL A 1 76 ? -4.341 3.470 7.905 1.00 96.06 76 VAL A C 1
ATOM 565 O O . VAL A 1 76 ? -3.201 3.256 8.309 1.00 96.06 76 VAL A O 1
ATOM 568 N N . VAL A 1 77 ? -4.602 4.404 6.999 1.00 95.25 77 VAL A N 1
ATOM 569 C CA . VAL A 1 77 ? -3.588 5.285 6.418 1.00 95.25 77 VAL A CA 1
ATOM 570 C C . VAL A 1 77 ? -3.727 6.677 7.015 1.00 95.25 77 VAL A C 1
ATOM 572 O O . VAL A 1 77 ? -4.747 7.336 6.841 1.00 95.25 77 VAL A O 1
ATOM 575 N N . CYS A 1 78 ? -2.685 7.147 7.690 1.00 94.19 78 CYS A N 1
ATOM 576 C CA . CYS A 1 78 ? -2.621 8.470 8.300 1.00 94.19 78 CYS A CA 1
ATOM 577 C C . CYS A 1 78 ? -1.650 9.354 7.512 1.00 94.19 78 CYS A C 1
ATOM 579 O O . CYS A 1 78 ? -0.437 9.239 7.666 1.00 94.19 78 CYS A O 1
ATOM 581 N N . THR A 1 79 ? -2.161 10.267 6.685 1.00 89.38 79 THR A N 1
ATOM 582 C CA . THR A 1 79 ? -1.292 11.137 5.867 1.00 89.38 79 THR A CA 1
ATOM 583 C C . THR A 1 79 ? -0.849 12.410 6.587 1.00 89.38 79 THR A C 1
ATOM 585 O O . THR A 1 79 ? 0.119 13.037 6.175 1.00 89.38 79 THR A O 1
ATOM 588 N N . GLY A 1 80 ? -1.517 12.800 7.678 1.00 88.12 80 GLY A N 1
ATOM 589 C CA . GLY A 1 80 ? -1.132 13.968 8.482 1.00 88.12 80 GLY A CA 1
ATOM 590 C C . GLY A 1 80 ? -0.181 13.673 9.644 1.00 88.12 80 GLY A C 1
ATOM 591 O O . GLY A 1 80 ? 0.115 14.579 10.426 1.00 88.12 80 GLY A O 1
ATOM 592 N N . HIS A 1 81 ? 0.278 12.425 9.782 1.00 84.56 81 HIS A N 1
ATOM 593 C CA . HIS A 1 81 ? 1.167 11.993 10.855 1.00 84.56 81 HIS A CA 1
ATOM 594 C C . HIS A 1 81 ? 2.254 11.052 10.337 1.00 84.56 81 HIS A C 1
ATOM 596 O O . HIS A 1 81 ? 1.957 10.027 9.726 1.00 84.56 81 HIS A O 1
ATOM 602 N N . ASP A 1 82 ? 3.503 11.346 10.691 1.00 86.50 82 ASP A N 1
ATOM 603 C CA . ASP A 1 82 ? 4.579 10.362 10.659 1.00 86.50 82 ASP A CA 1
ATOM 604 C C . ASP A 1 82 ? 4.646 9.668 12.014 1.00 86.50 82 ASP A C 1
ATOM 606 O O . ASP A 1 82 ? 5.119 10.215 13.011 1.00 86.50 82 ASP A O 1
ATOM 610 N N . LEU A 1 83 ? 4.072 8.468 12.053 1.00 89.88 83 LEU A N 1
ATOM 611 C CA . LEU A 1 83 ? 3.935 7.680 13.267 1.00 89.88 83 LEU A CA 1
ATOM 612 C C . LEU A 1 83 ? 5.299 7.153 13.710 1.00 89.88 83 LEU A C 1
ATOM 614 O O . LEU A 1 83 ? 6.030 6.539 12.932 1.00 89.88 83 LEU A O 1
ATOM 618 N N . THR A 1 84 ? 5.614 7.315 14.994 1.00 93.50 84 THR A N 1
ATOM 619 C CA . THR A 1 84 ? 6.718 6.561 15.595 1.00 93.50 84 THR A CA 1
ATOM 620 C C . THR A 1 84 ? 6.365 5.068 15.656 1.00 93.50 84 THR A C 1
ATOM 622 O O . THR A 1 84 ? 5.179 4.718 15.681 1.00 93.50 84 THR A O 1
ATOM 625 N N . PRO A 1 85 ? 7.358 4.162 15.757 1.00 93.69 85 PRO A N 1
ATOM 626 C CA . PRO A 1 85 ? 7.086 2.735 15.935 1.00 93.69 85 PRO A CA 1
ATOM 627 C C . PRO A 1 85 ? 6.149 2.446 17.115 1.00 93.69 85 PRO A C 1
ATOM 629 O O . PRO A 1 85 ? 5.251 1.618 16.995 1.00 93.69 85 PRO A O 1
ATOM 632 N N . GLN A 1 86 ? 6.303 3.182 18.223 1.00 95.75 86 GLN A N 1
ATOM 633 C CA . GLN A 1 86 ? 5.427 3.049 19.387 1.00 95.75 86 GLN A CA 1
ATOM 634 C C . GLN A 1 86 ? 3.988 3.463 19.064 1.00 95.75 86 GLN A C 1
ATOM 636 O O . GLN A 1 86 ? 3.068 2.702 19.332 1.00 95.75 86 GLN A O 1
ATOM 641 N N . GLN A 1 87 ? 3.786 4.621 18.425 1.00 95.69 87 GLN A N 1
ATOM 642 C CA . GLN A 1 87 ? 2.445 5.098 18.063 1.00 95.69 87 GLN A CA 1
ATOM 643 C C . GLN A 1 87 ? 1.727 4.151 17.102 1.00 95.69 87 GLN A C 1
ATOM 645 O O . GLN A 1 87 ? 0.520 3.955 17.225 1.00 95.69 87 GLN A O 1
ATOM 650 N N . ARG A 1 88 ? 2.460 3.560 16.152 1.00 95.38 88 ARG A N 1
ATOM 651 C CA . ARG A 1 88 ? 1.912 2.541 15.254 1.00 95.38 88 ARG A CA 1
ATOM 652 C C . ARG A 1 88 ? 1.492 1.292 16.027 1.00 95.38 88 ARG A C 1
ATOM 654 O O . ARG A 1 88 ? 0.383 0.809 15.823 1.00 95.38 88 ARG A O 1
ATOM 661 N N . ASN A 1 89 ? 2.347 0.788 16.915 1.00 95.69 89 ASN A N 1
ATOM 662 C CA . ASN A 1 89 ? 2.033 -0.396 17.716 1.00 95.69 89 ASN A CA 1
ATOM 663 C C . ASN A 1 89 ? 0.817 -0.150 18.622 1.00 95.69 89 ASN A C 1
ATOM 665 O O . ASN A 1 89 ? -0.112 -0.954 18.615 1.00 95.69 89 ASN A O 1
ATOM 669 N N . ASP A 1 90 ? 0.777 0.992 19.314 1.00 97.06 90 ASP A N 1
ATOM 670 C CA . ASP A 1 90 ? -0.353 1.393 20.160 1.00 97.06 90 ASP A CA 1
ATOM 671 C C . ASP A 1 90 ? -1.652 1.484 19.347 1.00 97.06 90 ASP A C 1
ATOM 673 O O . ASP A 1 90 ? -2.701 1.003 19.776 1.00 97.06 90 ASP A O 1
ATOM 677 N N . ALA A 1 91 ? -1.588 2.056 18.141 1.00 96.81 91 ALA A N 1
ATOM 678 C CA . ALA A 1 91 ? -2.734 2.140 17.247 1.00 96.81 91 ALA A CA 1
ATOM 679 C C . ALA A 1 91 ? -3.250 0.756 16.825 1.00 96.81 91 ALA A C 1
ATOM 681 O O . ALA A 1 91 ? -4.450 0.494 16.933 1.00 96.81 91 ALA A O 1
ATOM 682 N N . CYS A 1 92 ? -2.359 -0.149 16.404 1.00 97.38 92 CYS A N 1
ATOM 683 C CA . CYS A 1 92 ? -2.731 -1.525 16.075 1.00 97.38 92 CYS A CA 1
ATOM 684 C C . CYS A 1 92 ? -3.373 -2.232 17.279 1.00 97.38 92 CYS A C 1
ATOM 686 O O . CYS A 1 92 ? -4.424 -2.858 17.139 1.00 97.38 92 CYS A O 1
ATOM 688 N N . GLU A 1 93 ? -2.800 -2.092 18.477 1.00 97.44 93 GLU A N 1
ATOM 689 C CA . GLU A 1 93 ? -3.373 -2.662 19.699 1.00 97.44 93 GLU A CA 1
ATOM 690 C C . GLU A 1 93 ? -4.762 -2.100 20.014 1.00 97.44 93 GLU A C 1
ATOM 692 O O . GLU A 1 93 ? -5.662 -2.847 20.403 1.00 97.44 93 GLU A O 1
ATOM 697 N N . HIS A 1 94 ? -4.963 -0.792 19.850 1.00 97.81 94 HIS A N 1
ATOM 698 C CA . HIS A 1 94 ? -6.264 -0.164 20.057 1.00 97.81 94 HIS A CA 1
ATOM 699 C C . HIS A 1 94 ? -7.315 -0.692 19.081 1.00 97.81 94 HIS A C 1
ATOM 701 O O . HIS A 1 94 ? -8.415 -1.028 19.522 1.00 97.81 94 HIS A O 1
ATOM 707 N N . ILE A 1 95 ? -6.978 -0.837 17.796 1.00 97.75 95 ILE A N 1
ATOM 708 C CA . ILE A 1 95 ? -7.882 -1.404 16.783 1.00 97.75 95 ILE A CA 1
ATOM 709 C C . ILE A 1 95 ? -8.269 -2.833 17.169 1.00 97.75 95 ILE A C 1
ATOM 711 O O . ILE A 1 95 ? -9.454 -3.154 17.246 1.00 97.75 95 ILE A O 1
ATOM 715 N N . VAL A 1 96 ? -7.285 -3.674 17.505 1.00 97.62 96 VAL A N 1
ATOM 716 C CA . VAL A 1 96 ? -7.520 -5.071 17.901 1.00 97.62 96 VAL A CA 1
ATOM 717 C C . VAL A 1 96 ? -8.397 -5.161 19.151 1.00 97.62 96 VAL A C 1
ATOM 719 O O . VAL A 1 96 ? -9.303 -5.991 19.208 1.00 97.62 96 VAL A O 1
ATOM 722 N N . ARG A 1 97 ? -8.188 -4.290 20.148 1.00 96.81 97 ARG A N 1
ATOM 723 C CA . ARG A 1 97 ? -9.040 -4.238 21.350 1.00 96.81 97 ARG A CA 1
ATOM 724 C C . ARG A 1 97 ? -10.476 -3.841 21.014 1.00 96.81 97 ARG A C 1
ATOM 726 O O . ARG A 1 97 ? -11.403 -4.421 21.577 1.00 96.81 97 ARG A O 1
ATOM 733 N N . VAL A 1 98 ? -10.672 -2.884 20.106 1.00 96.50 98 VAL A N 1
ATOM 734 C CA . VAL A 1 98 ? -12.015 -2.483 19.667 1.00 96.50 98 VAL A CA 1
ATOM 735 C C . VAL A 1 98 ? -12.697 -3.623 18.906 1.00 96.50 98 VAL A C 1
ATOM 737 O O . VAL A 1 98 ? -13.833 -3.957 19.240 1.00 96.50 98 VAL A O 1
ATOM 740 N N . PHE A 1 99 ? -12.002 -4.293 17.985 1.00 96.81 99 PHE A N 1
ATOM 741 C CA . PHE A 1 99 ? -12.511 -5.481 17.288 1.00 96.81 99 PHE A CA 1
ATOM 742 C C . PHE A 1 99 ? -12.895 -6.608 18.246 1.00 96.81 99 PHE A C 1
ATOM 744 O O . PHE A 1 99 ? -14.019 -7.106 18.177 1.00 96.81 99 PHE A O 1
ATOM 751 N N . ALA A 1 100 ? -12.038 -6.936 19.214 1.00 96.19 100 ALA A N 1
ATOM 752 C CA . ALA A 1 100 ? -12.355 -7.933 20.232 1.00 96.19 100 ALA A CA 1
ATOM 753 C C . ALA A 1 100 ? -13.606 -7.545 21.039 1.00 96.19 100 ALA A C 1
ATOM 755 O O . ALA A 1 100 ? -14.478 -8.382 21.269 1.00 96.19 100 ALA A O 1
ATOM 756 N N . SER A 1 101 ? -13.743 -6.265 21.410 1.00 94.19 101 SER A N 1
ATOM 757 C CA . SER A 1 101 ? -14.928 -5.764 22.123 1.00 94.19 101 SER A CA 1
ATOM 758 C C . SER A 1 101 ? -16.214 -5.817 21.288 1.00 94.19 101 SER A C 1
ATOM 760 O O . SER A 1 101 ? -17.305 -5.891 21.850 1.00 94.19 101 SER A O 1
ATOM 762 N N . ALA A 1 102 ? -16.084 -5.822 19.960 1.00 93.56 102 ALA A N 1
ATOM 763 C CA . ALA A 1 102 ? -17.181 -5.943 19.009 1.00 93.56 102 ALA A CA 1
ATOM 764 C C . ALA A 1 102 ? -17.460 -7.395 18.569 1.00 93.56 102 ALA A C 1
ATOM 766 O O . ALA A 1 102 ? -18.314 -7.611 17.711 1.00 93.56 102 ALA A O 1
ATOM 767 N N . GLY A 1 103 ? -16.776 -8.390 19.149 1.00 94.25 103 GLY A N 1
ATOM 768 C CA . GLY A 1 103 ? -16.985 -9.808 18.839 1.00 94.25 103 GLY A CA 1
ATOM 769 C C . GLY A 1 103 ? -16.078 -10.382 17.746 1.00 94.25 103 GLY A C 1
ATOM 770 O O . GLY A 1 103 ? -16.336 -11.488 17.281 1.00 94.25 103 GLY A O 1
ATOM 771 N N . VAL A 1 104 ? -15.012 -9.675 17.358 1.00 94.94 104 VAL A N 1
ATOM 772 C CA . VAL A 1 104 ? -14.014 -10.121 16.371 1.00 94.94 104 VAL A CA 1
ATOM 773 C C . VAL A 1 104 ? -12.655 -10.332 17.068 1.00 94.94 104 VAL A C 1
ATOM 775 O O . VAL A 1 104 ? -11.791 -9.452 17.024 1.00 94.94 104 VAL A O 1
ATOM 778 N N . PRO A 1 105 ? -12.450 -11.456 17.784 1.00 94.12 105 PRO A N 1
ATOM 779 C CA . PRO A 1 105 ? -11.164 -11.765 18.408 1.00 94.12 105 PRO A CA 1
ATOM 780 C C . PRO A 1 105 ? -10.112 -12.194 17.369 1.00 94.12 105 PRO A C 1
ATOM 782 O O . PRO A 1 105 ? -10.425 -12.454 16.206 1.00 94.12 105 PRO A O 1
ATOM 785 N N . ASP A 1 106 ? -8.853 -12.296 17.806 1.00 93.69 106 ASP A N 1
ATOM 786 C CA . ASP A 1 106 ? -7.740 -12.860 17.025 1.00 93.69 106 ASP A CA 1
ATOM 787 C C . ASP A 1 106 ? -7.525 -12.192 15.656 1.00 93.69 106 ASP A C 1
ATOM 789 O O . ASP A 1 106 ? -7.389 -12.849 14.621 1.00 93.69 106 ASP A O 1
ATOM 793 N N . TYR A 1 107 ? -7.512 -10.856 15.655 1.00 95.75 107 TYR A N 1
ATOM 794 C CA . TYR A 1 107 ? -7.357 -10.034 14.449 1.00 95.75 107 TYR A CA 1
ATOM 795 C C . TYR A 1 107 ? -5.992 -9.339 14.330 1.00 95.75 107 TYR A C 1
ATOM 797 O O . TYR A 1 107 ? -5.771 -8.554 13.415 1.00 95.75 107 TYR A O 1
ATOM 805 N N . SER A 1 108 ? -5.058 -9.603 15.248 1.00 95.50 108 SER A N 1
ATOM 806 C CA . SER A 1 108 ? -3.791 -8.863 15.352 1.00 95.50 108 SER A CA 1
ATOM 807 C C . SER A 1 108 ? -2.887 -8.970 14.124 1.00 95.50 108 SER A C 1
ATOM 809 O O . SER A 1 108 ? -2.214 -8.001 13.791 1.00 95.50 108 SER A O 1
ATOM 811 N N . SER A 1 109 ? -2.890 -10.106 13.422 1.00 94.62 109 SER A N 1
ATOM 812 C CA . SER A 1 109 ? -2.111 -10.302 12.190 1.00 94.62 109 SER A CA 1
ATOM 813 C C . SER A 1 109 ? -2.732 -9.652 10.949 1.00 94.62 109 SER A C 1
ATOM 815 O O . SER A 1 109 ? -2.094 -9.608 9.901 1.00 94.62 109 SER A O 1
ATOM 817 N N . LEU A 1 110 ? -3.969 -9.160 11.058 1.00 96.19 110 LEU A N 1
ATOM 818 C CA . LEU A 1 110 ? -4.753 -8.594 9.960 1.00 96.19 110 LEU A CA 1
ATOM 819 C C . LEU A 1 110 ? -4.956 -7.083 10.111 1.00 96.19 110 LEU A C 1
ATOM 821 O O . LEU A 1 110 ? -5.760 -6.511 9.384 1.00 96.19 110 LEU A O 1
ATOM 825 N N . VAL A 1 111 ? -4.249 -6.429 11.035 1.00 96.94 111 VAL A N 1
ATOM 826 C CA . VAL A 1 111 ? -4.330 -4.980 11.258 1.00 96.94 111 VAL A CA 1
ATOM 827 C C . VAL A 1 111 ? -2.991 -4.328 10.966 1.00 96.94 111 VAL A C 1
ATOM 829 O O . VAL A 1 111 ? -1.948 -4.812 11.402 1.00 96.94 111 VAL A O 1
ATOM 832 N N . ASP A 1 112 ? -3.024 -3.189 10.281 1.00 95.88 112 ASP A N 1
ATOM 833 C CA . ASP A 1 112 ? -1.863 -2.315 10.165 1.00 95.88 112 ASP A CA 1
ATOM 834 C C . ASP A 1 112 ? -2.255 -0.834 10.189 1.00 95.88 112 ASP A C 1
ATOM 836 O O . ASP A 1 112 ? -3.393 -0.461 9.897 1.00 95.88 112 ASP A O 1
ATOM 840 N N . VAL A 1 113 ? -1.289 0.019 10.516 1.00 95.69 113 VAL A N 1
ATOM 841 C CA . VAL A 1 113 ? -1.418 1.473 10.437 1.00 95.69 113 VAL A CA 1
ATOM 842 C C . VAL A 1 113 ? -0.188 2.031 9.735 1.00 95.69 113 VAL A C 1
ATOM 844 O O . VAL A 1 113 ? 0.944 1.776 10.154 1.00 95.69 113 VAL A O 1
ATOM 847 N N . LEU A 1 114 ? -0.418 2.791 8.666 1.00 94.31 114 LEU A N 1
ATOM 848 C CA . LEU A 1 114 ? 0.620 3.352 7.807 1.00 94.31 114 LEU A CA 1
ATOM 849 C C . LEU A 1 114 ? 0.615 4.880 7.886 1.00 94.31 114 LEU A C 1
ATOM 851 O O . LEU A 1 114 ? -0.422 5.513 7.702 1.00 94.31 114 LEU A O 1
ATOM 855 N N . GLY A 1 115 ? 1.779 5.471 8.143 1.00 92.75 115 GLY A N 1
ATOM 856 C CA . GLY A 1 115 ? 2.023 6.908 8.016 1.00 92.75 115 GLY A CA 1
ATOM 857 C C . GLY A 1 115 ? 2.457 7.317 6.605 1.00 92.75 115 GLY A C 1
ATOM 858 O O . GLY A 1 115 ? 2.811 6.468 5.779 1.00 92.75 115 GLY A O 1
ATOM 859 N N . ALA A 1 116 ? 2.503 8.626 6.348 1.00 88.94 116 ALA A N 1
ATOM 860 C CA . ALA A 1 116 ? 2.932 9.183 5.061 1.00 88.94 116 ALA A CA 1
ATOM 861 C C . ALA A 1 116 ? 4.344 8.720 4.658 1.00 88.94 116 ALA A C 1
ATOM 863 O O . ALA A 1 116 ? 4.531 8.209 3.554 1.00 88.94 116 ALA A O 1
ATOM 864 N N . SER A 1 117 ? 5.320 8.805 5.568 1.00 88.56 117 SER A N 1
ATOM 865 C CA . SER A 1 117 ? 6.697 8.369 5.293 1.00 88.56 117 SER A CA 1
ATOM 866 C C . SER A 1 117 ? 6.807 6.877 4.968 1.00 88.56 117 SER A C 1
ATOM 868 O O . SER A 1 117 ? 7.621 6.482 4.136 1.00 88.56 117 SER A O 1
ATOM 870 N N . GLN A 1 118 ? 5.978 6.028 5.587 1.00 89.50 118 GLN A N 1
ATOM 871 C CA . GLN A 1 118 ? 5.984 4.590 5.300 1.00 89.50 118 GLN A CA 1
ATOM 872 C C . GLN A 1 118 ? 5.456 4.310 3.891 1.00 89.50 118 GLN A C 1
ATOM 874 O O . GLN A 1 118 ? 6.050 3.510 3.175 1.00 89.50 118 GLN A O 1
ATOM 879 N N . LEU A 1 119 ? 4.386 4.994 3.473 1.00 88.94 119 LEU A N 1
ATOM 880 C CA . LEU A 1 119 ? 3.885 4.903 2.101 1.00 88.94 119 LEU A CA 1
ATOM 881 C C . LEU A 1 119 ? 4.903 5.420 1.079 1.00 88.94 119 LEU A C 1
ATOM 883 O O . LEU A 1 119 ? 5.113 4.754 0.066 1.00 88.94 119 LEU A O 1
ATOM 887 N N . SER A 1 120 ? 5.577 6.543 1.363 1.00 87.50 120 SER A N 1
ATOM 888 C CA . SER A 1 120 ? 6.651 7.068 0.502 1.00 87.50 120 SER A CA 1
ATOM 889 C C . SER A 1 120 ? 7.767 6.043 0.326 1.00 87.50 120 SER A C 1
ATOM 891 O O . SER A 1 120 ? 8.149 5.736 -0.797 1.00 87.50 120 SER A O 1
ATOM 893 N N . MET A 1 121 ? 8.212 5.415 1.420 1.00 87.56 121 MET A N 1
ATOM 894 C CA . MET A 1 121 ? 9.241 4.374 1.375 1.00 87.56 121 MET A CA 1
ATOM 895 C C . MET A 1 121 ? 8.837 3.185 0.491 1.00 87.56 121 MET A C 1
ATOM 897 O O . MET A 1 121 ? 9.698 2.619 -0.178 1.00 87.56 121 MET A O 1
ATOM 901 N N . TYR A 1 122 ? 7.563 2.777 0.484 1.00 88.44 122 TYR A N 1
ATOM 902 C CA . TYR A 1 122 ? 7.106 1.729 -0.434 1.00 88.44 122 TYR A CA 1
ATOM 903 C C . TYR A 1 122 ? 7.128 2.212 -1.883 1.00 88.44 122 TYR A C 1
ATOM 905 O O . TYR A 1 122 ? 7.629 1.495 -2.742 1.00 88.44 122 TYR A O 1
ATOM 913 N N . ALA A 1 123 ? 6.634 3.421 -2.157 1.00 85.06 123 ALA A N 1
ATOM 914 C CA . ALA A 1 123 ? 6.609 3.982 -3.506 1.00 85.06 123 ALA A CA 1
ATOM 915 C C . ALA A 1 123 ? 8.014 4.174 -4.100 1.00 85.06 123 ALA A C 1
ATOM 917 O O . ALA A 1 123 ? 8.244 3.826 -5.254 1.00 85.06 123 ALA A O 1
ATOM 918 N N . GLU A 1 124 ? 8.968 4.671 -3.310 1.00 84.25 124 GLU A N 1
ATOM 919 C CA . GLU A 1 124 ? 10.351 4.949 -3.724 1.00 84.25 124 GLU A CA 1
ATOM 920 C C . GLU A 1 124 ? 11.117 3.707 -4.200 1.00 84.25 124 GLU A C 1
ATOM 922 O O . GLU A 1 124 ? 12.064 3.824 -4.977 1.00 84.25 124 GLU A O 1
ATOM 927 N N . ARG A 1 125 ? 10.698 2.506 -3.787 1.00 82.81 125 ARG A N 1
ATOM 928 C CA . ARG A 1 125 ? 11.299 1.240 -4.245 1.00 82.81 125 ARG A CA 1
ATOM 929 C C . ARG A 1 125 ? 10.932 0.881 -5.675 1.00 82.81 125 ARG A C 1
ATOM 931 O O . ARG A 1 125 ? 11.626 0.083 -6.298 1.00 82.81 125 ARG A O 1
ATOM 938 N N . TYR A 1 126 ? 9.860 1.470 -6.191 1.00 82.19 126 TYR A N 1
ATOM 939 C CA . TYR A 1 126 ? 9.353 1.227 -7.529 1.00 82.19 126 TYR A CA 1
ATOM 940 C C . TYR A 1 126 ? 9.449 2.537 -8.315 1.00 82.19 126 TYR A C 1
ATOM 942 O O . TYR A 1 126 ? 8.508 3.330 -8.281 1.00 82.19 126 TYR A O 1
ATOM 950 N N . PRO A 1 127 ? 10.556 2.794 -9.044 1.00 77.06 127 PRO A N 1
ATOM 951 C CA . PRO A 1 127 ? 10.789 4.074 -9.713 1.00 77.06 127 PRO A CA 1
ATOM 952 C C . PRO A 1 127 ? 9.633 4.540 -10.604 1.00 77.06 127 PRO A C 1
ATOM 954 O O . PRO A 1 127 ? 9.341 5.729 -10.636 1.00 77.06 127 PRO A O 1
ATOM 957 N N . GLY A 1 128 ? 8.930 3.617 -11.272 1.00 75.88 128 GLY A N 1
ATOM 958 C CA . GLY A 1 128 ? 7.734 3.940 -12.058 1.00 75.88 128 GLY A CA 1
ATOM 959 C C . GLY A 1 128 ? 6.574 4.478 -11.211 1.00 75.88 128 GLY A C 1
ATOM 960 O O . GLY A 1 128 ? 5.920 5.435 -11.608 1.00 75.88 128 GLY A O 1
ATOM 961 N N . ILE A 1 129 ? 6.359 3.927 -10.013 1.00 79.19 129 ILE A N 1
ATOM 962 C CA . ILE A 1 129 ? 5.348 4.412 -9.061 1.00 79.19 129 ILE A CA 1
ATOM 963 C C . ILE A 1 129 ? 5.787 5.738 -8.435 1.00 79.19 129 ILE A C 1
ATOM 965 O O . ILE A 1 129 ? 4.993 6.672 -8.371 1.00 79.19 129 ILE A O 1
ATOM 969 N N . ALA A 1 130 ? 7.051 5.854 -8.017 1.00 81.50 130 ALA A N 1
ATOM 970 C CA . ALA A 1 130 ? 7.603 7.105 -7.497 1.00 81.50 130 ALA A CA 1
ATOM 971 C C . ALA A 1 130 ? 7.484 8.247 -8.522 1.00 81.50 130 ALA A C 1
ATOM 973 O O . ALA A 1 130 ? 7.088 9.361 -8.183 1.00 81.50 130 ALA A O 1
ATOM 974 N N . ALA A 1 131 ? 7.752 7.957 -9.793 1.00 73.31 131 ALA A N 1
ATOM 975 C CA . ALA A 1 131 ? 7.562 8.893 -10.888 1.00 73.31 131 ALA A CA 1
ATOM 976 C C . ALA A 1 131 ? 6.088 9.219 -11.153 1.00 73.31 131 ALA A C 1
ATOM 978 O O . ALA A 1 131 ? 5.754 10.373 -11.385 1.00 73.31 131 ALA A O 1
ATOM 979 N N . LEU A 1 132 ? 5.192 8.231 -11.078 1.00 74.12 132 LEU A N 1
ATOM 980 C CA . LEU A 1 132 ? 3.752 8.451 -11.234 1.00 74.12 132 LEU A CA 1
ATOM 981 C C . LEU A 1 132 ? 3.182 9.363 -10.135 1.00 74.12 132 LEU A C 1
ATOM 983 O O . LEU A 1 132 ? 2.279 10.155 -10.393 1.00 74.12 132 LEU A O 1
ATOM 987 N N . LEU A 1 133 ? 3.693 9.236 -8.907 1.00 76.62 133 LEU A N 1
ATOM 988 C CA . LEU A 1 133 ? 3.250 10.017 -7.749 1.00 76.62 133 LEU A CA 1
ATOM 989 C C . LEU A 1 133 ? 3.905 11.403 -7.662 1.00 76.62 133 LEU A C 1
ATOM 991 O O . LEU A 1 133 ? 3.387 12.276 -6.965 1.00 76.62 133 LEU A O 1
ATOM 995 N N . THR A 1 134 ? 5.035 11.619 -8.338 1.00 72.00 134 THR A N 1
ATOM 996 C CA . THR A 1 134 ? 5.708 12.922 -8.396 1.00 72.00 134 THR A CA 1
ATOM 997 C C . THR A 1 134 ? 5.238 13.726 -9.616 1.00 72.00 134 THR A C 1
ATOM 999 O O . THR A 1 134 ? 4.793 13.187 -10.622 1.00 72.00 134 THR A O 1
ATOM 1002 N N . PHE A 1 135 ? 5.274 15.059 -9.518 1.00 56.22 135 PHE 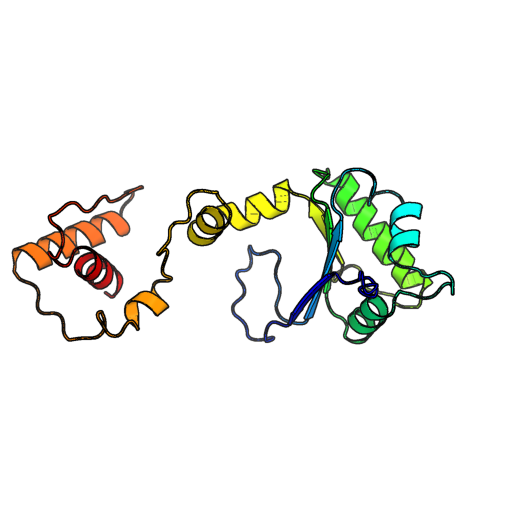A N 1
ATOM 1003 C CA . PHE A 1 135 ? 4.682 15.984 -10.502 1.00 56.22 135 PHE A CA 1
ATOM 1004 C C . PHE A 1 135 ? 5.326 15.954 -11.901 1.00 56.22 135 PHE A C 1
ATOM 1006 O O . PHE A 1 135 ? 4.788 16.560 -12.828 1.00 56.22 135 PHE A O 1
ATOM 1013 N N . GLU A 1 136 ? 6.441 15.246 -12.077 1.00 53.03 136 GLU A N 1
ATOM 1014 C CA . GLU A 1 136 ? 6.968 14.900 -13.392 1.00 53.03 136 GLU A CA 1
ATOM 1015 C C . GLU A 1 136 ? 6.427 13.530 -13.760 1.00 53.03 136 GLU A C 1
ATOM 1017 O O . GLU A 1 136 ? 7.053 12.498 -13.532 1.00 53.03 136 GLU A O 1
ATOM 1022 N N . THR A 1 137 ? 5.224 13.533 -14.324 1.00 46.69 137 THR A N 1
ATOM 1023 C CA . THR A 1 137 ? 4.674 12.345 -14.959 1.00 46.69 137 THR A CA 1
ATOM 1024 C C . THR A 1 137 ? 5.698 11.858 -15.981 1.00 46.69 137 THR A C 1
ATOM 1026 O O . THR A 1 137 ? 5.856 12.443 -17.053 1.00 46.69 137 THR A O 1
ATOM 1029 N N . ILE A 1 138 ? 6.415 10.776 -15.661 1.00 52.88 138 ILE A N 1
ATOM 1030 C CA . ILE A 1 138 ? 7.043 9.958 -16.692 1.00 52.88 138 ILE A CA 1
ATOM 1031 C C . ILE A 1 138 ? 5.857 9.412 -17.473 1.00 52.88 138 ILE A C 1
ATOM 1033 O O . ILE A 1 138 ? 5.243 8.424 -17.084 1.00 52.88 138 ILE A O 1
ATOM 1037 N N . HIS A 1 139 ? 5.472 10.128 -18.527 1.00 50.31 139 HIS A N 1
ATOM 1038 C CA . HIS A 1 139 ? 4.269 9.833 -19.292 1.00 50.31 139 HIS A CA 1
ATOM 1039 C C . HIS A 1 139 ? 4.295 8.421 -19.903 1.00 50.31 139 HIS A C 1
ATOM 1041 O O . HIS A 1 139 ? 3.258 7.941 -20.346 1.00 50.31 139 HIS A O 1
ATOM 1047 N N . GLU A 1 140 ? 5.448 7.739 -19.896 1.00 59.00 140 GLU A N 1
ATOM 1048 C CA . GLU A 1 140 ? 5.657 6.443 -20.542 1.00 59.00 140 GLU A CA 1
ATOM 1049 C C . GLU A 1 140 ? 6.671 5.571 -19.770 1.00 59.00 140 GLU A C 1
ATOM 1051 O O . GLU A 1 140 ? 7.657 5.090 -20.324 1.00 59.00 140 GLU A O 1
ATOM 1056 N N . ALA A 1 141 ? 6.478 5.378 -18.460 1.00 61.69 141 ALA A N 1
ATOM 1057 C CA . ALA A 1 141 ? 7.189 4.316 -17.743 1.00 61.69 141 ALA A CA 1
ATOM 1058 C C . ALA A 1 141 ? 6.464 2.994 -18.018 1.00 61.69 141 ALA A C 1
ATOM 1060 O O . ALA A 1 141 ? 5.459 2.694 -17.380 1.00 61.69 141 ALA A O 1
ATOM 1061 N N . TRP A 1 142 ? 6.934 2.232 -19.003 1.00 67.94 142 TRP A N 1
ATOM 1062 C CA . TRP A 1 142 ? 6.360 0.923 -19.313 1.00 67.94 142 TRP A CA 1
ATOM 1063 C C . TRP A 1 142 ? 7.009 -0.164 -18.467 1.00 67.94 142 TRP A C 1
ATOM 1065 O O . TRP A 1 142 ? 8.234 -0.200 -18.312 1.00 67.94 142 TRP A O 1
ATOM 1075 N N . VAL A 1 143 ? 6.192 -1.080 -17.946 1.00 77.62 143 VAL A N 1
ATOM 1076 C CA . VAL A 1 143 ? 6.713 -2.334 -17.400 1.00 77.62 143 VAL A CA 1
ATOM 1077 C C . VAL A 1 143 ? 7.258 -3.156 -18.569 1.00 77.62 143 VAL A C 1
ATOM 1079 O O . VAL A 1 143 ? 6.678 -3.155 -19.656 1.00 77.62 143 VAL A O 1
ATOM 1082 N N . PHE A 1 144 ? 8.377 -3.859 -18.365 1.00 84.31 144 PHE A N 1
ATOM 1083 C CA . PHE A 1 144 ? 9.056 -4.603 -19.433 1.00 84.31 144 PHE A CA 1
ATOM 1084 C C . PHE A 1 144 ? 8.104 -5.506 -20.228 1.00 84.31 144 PHE A C 1
ATOM 1086 O O . PHE A 1 144 ? 8.149 -5.516 -21.450 1.00 84.31 144 PHE A O 1
ATOM 1093 N N . GLU A 1 145 ? 7.201 -6.218 -19.555 1.00 83.00 145 GLU A N 1
ATOM 1094 C CA . GLU A 1 145 ? 6.269 -7.128 -20.223 1.00 83.00 145 GLU A CA 1
ATOM 1095 C C . GLU A 1 145 ? 5.229 -6.420 -21.099 1.00 83.00 145 GLU A C 1
ATOM 1097 O O . GLU A 1 145 ? 4.784 -6.987 -22.094 1.00 83.00 145 GLU A O 1
ATOM 1102 N N . GLU A 1 146 ? 4.801 -5.213 -20.724 1.00 83.00 146 GLU A N 1
ATOM 1103 C CA . GLU A 1 146 ? 3.885 -4.399 -21.531 1.00 83.00 146 GLU A CA 1
ATOM 1104 C C . GLU A 1 146 ? 4.617 -3.864 -22.759 1.00 83.00 146 GLU A C 1
ATOM 1106 O O . GLU A 1 146 ? 4.099 -3.915 -23.872 1.00 83.00 146 GLU A O 1
ATOM 1111 N N . TRP A 1 147 ? 5.865 -3.437 -22.559 1.00 86.94 147 TRP A N 1
ATOM 1112 C CA . TRP A 1 147 ? 6.741 -2.988 -23.629 1.00 86.94 147 TRP A CA 1
ATOM 1113 C C . TRP A 1 147 ? 7.071 -4.096 -24.632 1.00 86.94 147 TRP A C 1
ATOM 1115 O O . TRP A 1 147 ? 7.033 -3.874 -25.842 1.00 86.94 147 TRP A O 1
ATOM 1125 N N . ASP A 1 148 ? 7.353 -5.298 -24.135 1.00 87.94 148 ASP A N 1
ATOM 1126 C CA . ASP A 1 148 ? 7.636 -6.485 -24.935 1.00 87.94 148 ASP A CA 1
ATOM 1127 C C . ASP A 1 148 ? 6.436 -6.904 -25.799 1.00 87.94 148 ASP A C 1
ATOM 1129 O O . ASP A 1 148 ? 6.597 -7.295 -26.958 1.00 87.94 148 ASP A O 1
ATOM 1133 N N . ARG A 1 149 ? 5.224 -6.768 -25.247 1.00 86.75 149 ARG A N 1
ATOM 1134 C CA . ARG A 1 149 ? 3.961 -7.135 -25.900 1.00 86.75 149 ARG A CA 1
ATOM 1135 C C . ARG A 1 149 ? 3.399 -6.061 -26.833 1.00 86.75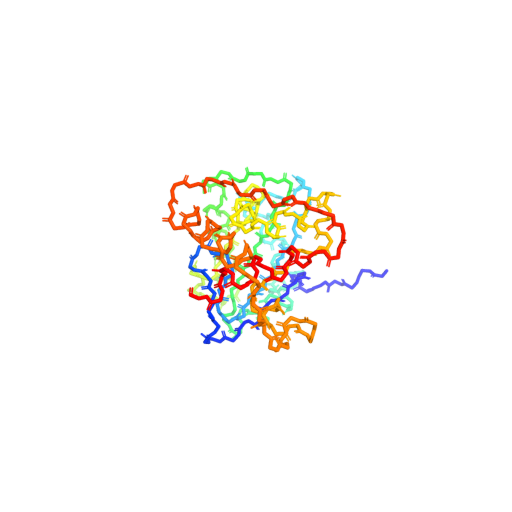 149 ARG A C 1
ATOM 1137 O O . ARG A 1 149 ? 2.430 -6.341 -27.541 1.00 86.75 149 ARG A O 1
ATOM 1144 N N . ASP A 1 150 ? 3.977 -4.862 -26.866 1.00 86.62 150 ASP A N 1
ATOM 1145 C CA . ASP A 1 150 ? 3.496 -3.775 -27.718 1.00 86.62 150 ASP A CA 1
ATOM 1146 C C . ASP A 1 150 ? 3.554 -4.145 -29.217 1.00 86.62 150 ASP A C 1
ATOM 1148 O O . ASP A 1 150 ? 4.503 -4.760 -29.719 1.00 86.62 150 ASP A O 1
ATOM 1152 N N . ALA A 1 151 ? 2.516 -3.768 -29.969 1.00 84.94 151 ALA A N 1
ATOM 1153 C CA . ALA A 1 151 ? 2.377 -4.133 -31.380 1.00 84.94 151 ALA A CA 1
ATOM 1154 C C . ALA A 1 151 ? 3.496 -3.551 -32.266 1.00 84.94 151 ALA A C 1
ATOM 1156 O O . ALA A 1 151 ? 3.902 -4.181 -33.243 1.00 84.94 151 ALA A O 1
ATOM 1157 N N . HIS A 1 152 ? 4.034 -2.378 -31.922 1.00 83.50 152 HIS A N 1
ATOM 1158 C CA . HIS A 1 152 ? 5.160 -1.762 -32.629 1.00 83.50 152 HIS A CA 1
ATOM 1159 C C . HIS A 1 152 ? 6.516 -2.361 -32.225 1.00 83.50 152 HIS A C 1
ATOM 1161 O O . HIS A 1 152 ? 7.523 -2.106 -32.888 1.00 83.50 152 HIS A O 1
ATOM 1167 N N . MET A 1 153 ? 6.548 -3.161 -31.156 1.00 86.50 153 MET A N 1
ATOM 1168 C CA . MET A 1 153 ? 7.757 -3.750 -30.579 1.00 86.50 153 MET A CA 1
ATOM 1169 C C . MET A 1 153 ? 7.837 -5.279 -30.734 1.00 86.50 153 MET A C 1
ATOM 1171 O O . MET A 1 153 ? 8.874 -5.880 -30.443 1.00 86.50 153 MET A O 1
ATOM 1175 N N . SER A 1 154 ? 6.782 -5.927 -31.225 1.00 84.62 154 SER A N 1
ATOM 1176 C CA . SER A 1 154 ? 6.690 -7.389 -31.386 1.00 84.62 154 SER A CA 1
ATOM 1177 C C . SER A 1 154 ? 7.034 -7.895 -32.795 1.00 84.62 154 SER A C 1
ATOM 1179 O O . SER A 1 154 ? 7.164 -9.098 -33.012 1.00 84.62 154 SER A O 1
ATOM 1181 N N . ASN A 1 155 ? 7.235 -7.003 -33.770 1.00 87.44 155 ASN A N 1
ATOM 1182 C CA . ASN A 1 155 ? 7.714 -7.375 -35.106 1.00 87.44 155 ASN A CA 1
ATOM 1183 C C . ASN A 1 155 ? 9.154 -7.919 -35.071 1.00 87.44 155 ASN A C 1
ATOM 1185 O O . ASN A 1 155 ? 9.922 -7.595 -34.169 1.00 87.44 155 ASN A O 1
ATOM 1189 N N . SER A 1 156 ? 9.553 -8.708 -36.073 1.00 88.56 156 SER A N 1
ATOM 1190 C CA . SER A 1 156 ? 10.915 -9.254 -36.161 1.00 88.56 156 SER A CA 1
ATOM 1191 C C . SER A 1 156 ? 11.978 -8.152 -36.172 1.00 88.56 156 SER A C 1
ATOM 1193 O O . SER A 1 156 ? 11.879 -7.192 -36.938 1.00 88.56 156 SER A O 1
ATOM 1195 N N . PHE A 1 157 ? 13.009 -8.314 -35.343 1.00 89.56 157 PHE A N 1
ATOM 1196 C CA . PHE A 1 157 ? 14.147 -7.405 -35.262 1.00 89.56 157 PHE A CA 1
ATOM 1197 C C . PHE A 1 157 ? 15.354 -7.988 -35.994 1.00 89.56 157 PHE A C 1
ATOM 1199 O O . PHE A 1 157 ? 15.752 -9.124 -35.744 1.00 89.56 157 PHE A O 1
ATOM 1206 N N . VAL A 1 158 ? 15.935 -7.205 -36.901 1.00 90.25 158 VAL A N 1
ATOM 1207 C CA . VAL A 1 158 ? 17.153 -7.564 -37.634 1.00 90.25 158 VAL A CA 1
ATOM 1208 C C . VAL A 1 158 ? 18.150 -6.423 -37.432 1.00 90.25 158 VAL A C 1
ATOM 1210 O O . VAL A 1 158 ? 18.013 -5.394 -38.097 1.00 90.25 158 VAL A O 1
ATOM 1213 N N . PRO A 1 159 ? 19.099 -6.550 -36.487 1.00 89.50 159 PRO A N 1
ATOM 1214 C CA . PRO A 1 159 ? 20.038 -5.477 -36.199 1.00 89.50 159 PRO A CA 1
ATOM 1215 C C . PRO A 1 159 ? 21.089 -5.347 -37.302 1.00 89.50 159 PRO A C 1
ATOM 1217 O O . PRO A 1 159 ? 21.592 -6.343 -37.824 1.00 89.50 159 PRO A O 1
ATOM 1220 N N . ALA A 1 160 ? 21.484 -4.109 -37.594 1.00 90.81 160 ALA A N 1
ATOM 1221 C CA . ALA A 1 160 ? 22.771 -3.842 -38.228 1.00 90.81 160 ALA A CA 1
ATOM 1222 C C . ALA A 1 160 ? 23.927 -4.153 -37.257 1.00 90.81 160 ALA A C 1
ATOM 1224 O O . ALA A 1 160 ? 23.728 -4.213 -36.040 1.00 90.81 160 ALA A O 1
ATOM 1225 N N . SER A 1 161 ? 25.143 -4.303 -37.782 1.00 91.56 161 SER A N 1
ATOM 1226 C CA . SER A 1 161 ? 26.365 -4.547 -36.997 1.00 91.56 161 SER A CA 1
ATOM 1227 C C . SER A 1 161 ? 26.524 -3.572 -35.830 1.00 91.56 161 SER A C 1
ATOM 1229 O O . SER A 1 161 ? 26.708 -3.977 -34.687 1.00 91.56 161 SER A O 1
ATOM 1231 N N . GLU A 1 162 ? 26.351 -2.286 -36.106 1.00 89.56 162 GLU A N 1
ATOM 1232 C CA . GLU A 1 162 ? 26.506 -1.192 -35.154 1.00 89.56 162 GLU A CA 1
ATOM 1233 C C . GLU A 1 162 ? 25.435 -1.248 -34.054 1.00 89.56 162 GLU A C 1
ATOM 1235 O O . GLU A 1 162 ? 25.697 -0.936 -32.894 1.00 89.56 162 GLU A O 1
ATOM 1240 N N . GLN A 1 163 ? 24.219 -1.685 -34.401 1.00 91.06 163 GLN A N 1
ATOM 1241 C CA . GLN A 1 163 ? 23.132 -1.857 -33.436 1.00 91.06 163 GLN A CA 1
ATOM 12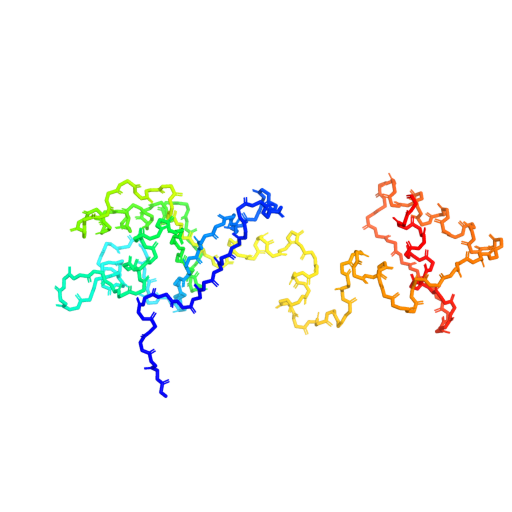42 C C . GLN A 1 163 ? 23.378 -3.073 -32.542 1.00 91.06 163 GLN A C 1
ATOM 1244 O O . GLN A 1 163 ? 23.122 -3.003 -31.343 1.00 91.06 163 GLN A O 1
ATOM 1249 N N . ALA A 1 164 ? 23.898 -4.169 -33.100 1.00 92.31 164 ALA A N 1
ATOM 1250 C CA . ALA A 1 164 ? 24.256 -5.358 -32.332 1.00 92.31 164 ALA A CA 1
ATOM 1251 C C . ALA A 1 164 ? 25.377 -5.061 -31.319 1.00 92.31 164 ALA A C 1
ATOM 1253 O O . ALA A 1 164 ? 25.291 -5.481 -30.164 1.00 92.31 164 ALA A O 1
ATOM 1254 N N . GLU A 1 165 ? 26.387 -4.281 -31.717 1.00 93.12 165 GLU A N 1
ATOM 1255 C CA . GLU A 1 165 ? 27.441 -3.814 -30.811 1.00 93.12 165 GLU A CA 1
ATOM 1256 C C . GLU A 1 165 ? 26.878 -2.940 -29.687 1.00 93.12 165 GLU A C 1
ATOM 1258 O O . GLU A 1 165 ? 27.183 -3.169 -28.515 1.00 93.12 165 GLU A O 1
ATOM 1263 N N . LEU A 1 166 ? 26.011 -1.978 -30.018 1.00 92.12 166 LEU A N 1
ATOM 1264 C CA . LEU A 1 166 ? 25.390 -1.109 -29.020 1.00 92.12 166 LEU A CA 1
ATOM 1265 C C . LEU A 1 166 ? 24.516 -1.901 -28.035 1.00 92.12 166 LEU A C 1
ATOM 1267 O O . LEU A 1 166 ? 24.575 -1.660 -26.831 1.00 92.12 166 LEU A O 1
ATOM 1271 N N . ILE A 1 167 ? 23.747 -2.875 -28.524 1.00 93.75 167 ILE A N 1
ATOM 1272 C CA . I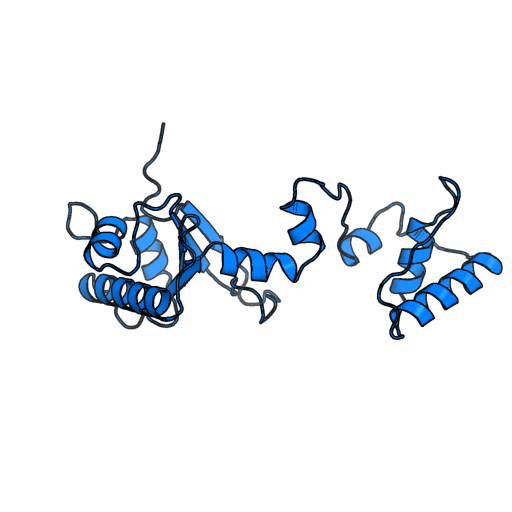LE A 1 167 ? 22.955 -3.790 -27.689 1.00 93.75 167 ILE A CA 1
ATOM 1273 C C . ILE A 1 167 ? 23.861 -4.552 -26.718 1.00 93.75 167 ILE A C 1
ATOM 1275 O O . ILE A 1 167 ? 23.563 -4.623 -25.525 1.00 93.7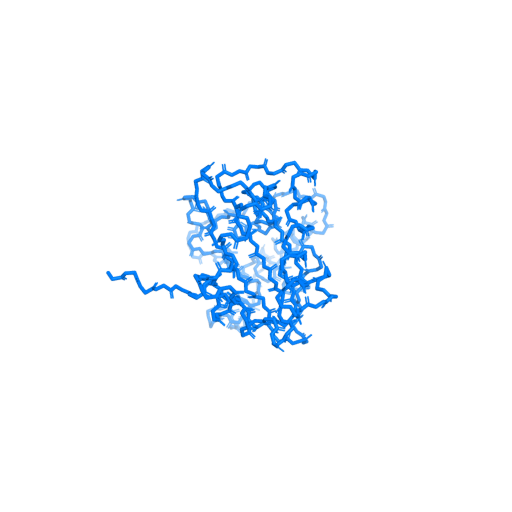5 167 ILE A O 1
ATOM 1279 N N . SER A 1 168 ? 24.996 -5.068 -27.199 1.00 92.88 168 SER A N 1
ATOM 1280 C CA . SER A 1 168 ? 25.967 -5.758 -26.347 1.00 92.88 168 SER A CA 1
ATOM 1281 C C . SER A 1 168 ? 26.561 -4.838 -25.276 1.00 92.88 168 SER A C 1
ATOM 1283 O O . SER A 1 168 ? 26.781 -5.284 -24.152 1.00 92.88 168 SER A O 1
ATOM 1285 N N . GLN A 1 169 ? 26.812 -3.565 -25.595 1.00 92.38 169 GLN A N 1
ATOM 1286 C CA . GLN A 1 169 ? 27.311 -2.579 -24.630 1.00 92.38 169 GLN A CA 1
ATOM 1287 C C . GLN A 1 169 ? 26.265 -2.238 -23.567 1.00 92.38 169 GLN A C 1
ATOM 1289 O O . GLN A 1 169 ? 26.601 -2.156 -22.386 1.00 92.38 169 GLN A O 1
ATOM 1294 N N . ILE A 1 170 ? 25.001 -2.067 -23.970 1.00 93.38 170 ILE A N 1
ATOM 1295 C CA . ILE A 1 170 ? 23.891 -1.839 -23.037 1.00 93.38 170 ILE A CA 1
ATOM 1296 C C . ILE A 1 170 ? 23.784 -3.025 -22.076 1.00 93.38 170 ILE A C 1
ATOM 1298 O O . ILE A 1 170 ? 23.753 -2.815 -20.866 1.00 93.38 170 ILE A O 1
ATOM 1302 N N . ARG A 1 171 ? 23.808 -4.259 -22.595 1.00 92.44 171 ARG A N 1
ATOM 1303 C CA . ARG A 1 171 ? 23.736 -5.474 -21.772 1.00 92.44 171 ARG A CA 1
ATOM 1304 C C . ARG A 1 171 ? 24.889 -5.569 -20.778 1.00 92.44 171 ARG A C 1
ATOM 1306 O O . ARG A 1 171 ? 24.645 -5.716 -19.587 1.00 92.44 171 ARG A O 1
ATOM 1313 N N . ALA A 1 172 ? 26.125 -5.391 -21.241 1.00 92.06 172 ALA A N 1
ATOM 1314 C CA . ALA A 1 172 ? 27.296 -5.400 -20.366 1.00 92.06 172 ALA A CA 1
ATOM 1315 C C . ALA A 1 172 ? 27.225 -4.308 -19.282 1.00 92.06 172 ALA A C 1
ATOM 1317 O O . ALA A 1 172 ? 27.676 -4.512 -18.157 1.00 92.06 172 ALA A O 1
ATOM 1318 N N . GLY A 1 173 ? 26.642 -3.149 -19.607 1.00 91.19 173 GLY A N 1
ATOM 1319 C CA . GLY A 1 173 ? 26.389 -2.089 -18.638 1.00 91.19 173 GLY A CA 1
ATOM 1320 C C . GLY A 1 173 ? 25.388 -2.506 -17.559 1.00 91.19 173 GLY A C 1
ATOM 1321 O O . GLY A 1 173 ? 25.654 -2.267 -16.384 1.00 91.19 173 GLY A O 1
ATOM 1322 N N . ILE A 1 174 ? 24.279 -3.137 -17.960 1.00 87.69 174 ILE A N 1
ATOM 1323 C CA . ILE A 1 174 ? 23.213 -3.619 -17.064 1.00 87.69 174 ILE A CA 1
ATOM 1324 C C . ILE A 1 174 ? 23.713 -4.741 -16.149 1.00 87.69 174 ILE A C 1
ATOM 1326 O O . ILE A 1 174 ? 23.400 -4.739 -14.964 1.00 87.69 174 ILE A O 1
ATOM 1330 N N . GLU A 1 175 ? 24.479 -5.689 -16.691 1.00 88.12 175 GLU A N 1
ATOM 1331 C CA . GLU A 1 175 ? 25.042 -6.816 -15.934 1.00 88.12 175 GLU A CA 1
ATOM 1332 C C . GLU A 1 175 ? 26.187 -6.394 -14.995 1.00 88.12 175 GLU A C 1
ATOM 1334 O O . GLU A 1 175 ? 26.518 -7.123 -14.060 1.00 88.12 175 GLU A O 1
ATOM 1339 N N . GLY A 1 176 ? 26.809 -5.240 -15.248 1.00 87.88 176 GLY A N 1
ATOM 1340 C CA . GLY A 1 176 ? 27.880 -4.679 -14.427 1.00 87.88 176 GLY A CA 1
ATOM 1341 C C . GLY A 1 176 ? 27.395 -3.725 -13.328 1.00 87.88 176 GLY A C 1
ATOM 1342 O O . GLY A 1 176 ? 26.217 -3.632 -13.005 1.00 87.88 176 GLY A O 1
ATOM 1343 N N . ASP A 1 177 ? 28.321 -2.930 -12.785 1.00 85.81 177 ASP A N 1
ATOM 1344 C CA . ASP A 1 177 ? 28.041 -1.962 -11.706 1.00 85.81 177 ASP A CA 1
ATOM 1345 C C . ASP A 1 177 ? 27.518 -0.599 -12.217 1.00 85.81 177 ASP A C 1
ATOM 1347 O O . ASP A 1 177 ? 27.586 0.425 -11.520 1.00 85.81 177 ASP A O 1
ATOM 1351 N N . THR A 1 178 ? 27.036 -0.531 -13.464 1.00 84.75 178 THR A N 1
ATOM 1352 C CA . THR A 1 178 ? 26.608 0.740 -14.062 1.00 84.75 178 THR A CA 1
ATOM 1353 C C . THR A 1 178 ? 25.298 1.198 -13.435 1.00 84.75 178 THR A C 1
ATOM 1355 O O . THR A 1 178 ? 24.248 0.601 -13.636 1.00 84.75 178 THR A O 1
ATOM 1358 N N . LYS A 1 179 ? 25.334 2.328 -12.722 1.00 74.62 179 LYS A N 1
ATOM 1359 C CA . LYS A 1 179 ? 24.139 2.882 -12.059 1.00 74.62 179 LYS A CA 1
ATOM 1360 C C . LYS A 1 179 ? 23.114 3.483 -13.021 1.00 74.62 179 LYS A C 1
ATOM 1362 O O . LYS A 1 179 ? 21.943 3.578 -12.677 1.00 74.62 179 LYS A O 1
ATOM 1367 N N . HIS A 1 180 ? 23.560 3.969 -14.180 1.00 81.12 180 HIS A N 1
ATOM 1368 C CA . HIS A 1 180 ? 22.700 4.650 -15.143 1.00 81.12 180 HIS A CA 1
ATOM 1369 C C . HIS A 1 180 ? 23.275 4.569 -16.561 1.00 81.12 180 HIS A C 1
ATOM 1371 O O . HIS A 1 180 ? 24.438 4.911 -16.780 1.00 81.12 180 HIS A O 1
ATOM 1377 N N . ILE A 1 181 ? 22.439 4.196 -17.533 1.00 86.50 181 ILE A N 1
ATOM 1378 C CA . ILE A 1 181 ? 22.781 4.160 -18.960 1.00 86.50 181 ILE A CA 1
ATOM 1379 C C . ILE A 1 181 ? 21.929 5.199 -19.686 1.00 86.50 181 ILE A C 1
ATOM 1381 O O . ILE A 1 181 ? 20.704 5.183 -19.599 1.00 86.50 181 ILE A O 1
ATOM 1385 N N . ARG A 1 182 ? 22.576 6.106 -20.425 1.00 88.19 182 ARG A N 1
ATOM 1386 C CA . ARG A 1 182 ? 21.891 7.117 -21.239 1.00 88.19 182 ARG A CA 1
ATOM 1387 C C . ARG A 1 182 ? 22.081 6.812 -22.719 1.00 88.19 182 ARG A C 1
ATOM 1389 O O . ARG A 1 182 ? 23.187 6.942 -23.232 1.00 88.19 182 ARG A O 1
ATOM 1396 N N . VAL A 1 183 ? 20.994 6.476 -23.410 1.00 88.62 183 VAL A N 1
ATOM 1397 C CA . VAL A 1 183 ? 21.006 6.235 -24.861 1.00 88.62 183 VAL A CA 1
ATOM 1398 C C . VAL A 1 183 ? 20.651 7.525 -25.599 1.00 88.62 183 VAL A C 1
ATOM 1400 O O . VAL A 1 183 ? 19.572 8.088 -25.413 1.00 88.62 183 VAL A O 1
ATOM 1403 N N . LEU A 1 184 ? 21.568 8.005 -26.439 1.00 88.06 184 LEU A N 1
ATOM 1404 C CA . LEU A 1 184 ? 21.415 9.223 -27.237 1.00 88.06 184 LEU A CA 1
ATOM 1405 C C . LEU A 1 184 ? 21.302 8.880 -28.724 1.00 88.06 184 LEU A C 1
ATOM 1407 O O . LEU A 1 184 ? 21.853 7.888 -29.185 1.00 88.06 184 LEU A O 1
ATOM 1411 N N . GLY A 1 185 ? 20.589 9.712 -29.479 1.00 87.38 185 GLY A N 1
ATOM 1412 C CA . GLY A 1 185 ? 20.445 9.555 -30.925 1.00 87.38 185 GLY A CA 1
ATOM 1413 C C . GLY A 1 185 ? 19.232 10.300 -31.467 1.00 87.38 185 GLY A C 1
ATOM 1414 O O . GLY A 1 185 ? 18.306 10.633 -30.718 1.00 87.38 185 GLY A O 1
ATOM 1415 N N . GLU A 1 186 ? 19.222 10.533 -32.774 1.00 88.56 186 GLU A N 1
ATOM 1416 C CA . GLU A 1 186 ? 18.140 11.237 -33.460 1.00 88.56 186 GLU A CA 1
ATOM 1417 C C . GLU A 1 186 ? 16.775 10.539 -33.271 1.00 88.56 186 GLU A C 1
ATOM 1419 O O . GLU A 1 186 ? 16.703 9.324 -33.010 1.00 88.56 186 GLU A O 1
ATOM 1424 N N . PRO A 1 187 ? 15.659 11.289 -33.322 1.00 86.06 187 PRO A N 1
ATOM 1425 C CA . PRO A 1 187 ? 14.318 10.708 -33.345 1.00 86.06 187 PRO A CA 1
ATOM 1426 C C . PRO A 1 187 ? 14.176 9.671 -34.470 1.00 86.06 187 PRO A C 1
ATOM 1428 O O . PRO A 1 187 ? 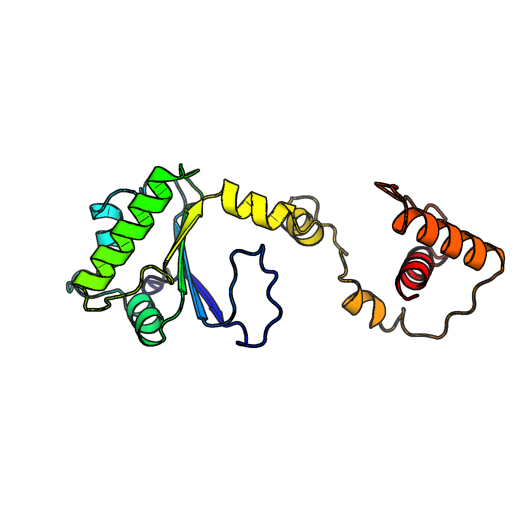14.681 9.869 -35.567 1.00 86.06 187 PRO A O 1
ATOM 1431 N N . GLY A 1 188 ? 13.500 8.552 -34.200 1.00 83.56 188 GLY A N 1
ATOM 1432 C CA . GLY A 1 188 ? 13.247 7.514 -35.211 1.00 83.56 188 GLY A CA 1
ATOM 1433 C C . GLY A 1 188 ? 14.345 6.458 -35.403 1.00 83.56 188 GLY A C 1
ATOM 1434 O O . GLY A 1 188 ? 14.072 5.442 -36.028 1.00 83.56 188 GLY A O 1
ATOM 1435 N N . LEU A 1 189 ? 15.533 6.594 -34.797 1.00 85.56 189 LEU A N 1
ATOM 1436 C CA . LEU A 1 189 ? 16.615 5.588 -34.902 1.00 85.56 189 LEU A CA 1
ATOM 1437 C C . LEU A 1 189 ? 16.369 4.274 -34.130 1.00 85.56 189 LEU A C 1
ATOM 1439 O O . LEU A 1 189 ? 17.276 3.463 -33.970 1.00 85.56 189 LEU A O 1
ATOM 1443 N N . GLY A 1 190 ? 15.166 4.068 -33.591 1.00 87.75 190 GLY A N 1
ATOM 1444 C CA . GLY A 1 190 ? 14.834 2.842 -32.866 1.00 87.75 190 GLY A CA 1
ATOM 1445 C C . GLY A 1 190 ? 15.508 2.704 -31.497 1.00 87.75 190 GLY A C 1
ATOM 1446 O O . GLY A 1 190 ? 15.672 1.586 -31.029 1.00 87.75 190 GLY A O 1
ATOM 1447 N N . LYS A 1 191 ? 15.877 3.811 -30.830 1.00 90.94 191 LYS A N 1
ATOM 1448 C CA . LYS A 1 191 ? 16.500 3.803 -29.486 1.00 90.94 191 LYS A CA 1
ATOM 1449 C C . LYS A 1 191 ? 15.739 2.930 -28.491 1.00 90.94 191 LYS A C 1
ATOM 1451 O O . LYS A 1 191 ? 16.324 2.050 -27.876 1.00 90.94 191 LYS A O 1
ATOM 1456 N N . THR A 1 192 ? 14.431 3.161 -28.394 1.00 89.44 192 THR A N 1
ATOM 1457 C CA . THR A 1 192 ? 13.513 2.376 -27.569 1.00 89.44 192 THR A CA 1
ATOM 1458 C C . THR A 1 192 ? 13.636 0.898 -27.938 1.00 89.44 192 THR A C 1
ATOM 1460 O O . THR A 1 192 ? 14.013 0.083 -27.106 1.00 89.44 192 THR A O 1
ATOM 1463 N N . ARG A 1 193 ? 13.474 0.549 -29.219 1.00 90.56 193 ARG A N 1
ATOM 1464 C CA . ARG A 1 193 ? 13.576 -0.845 -29.658 1.00 90.56 193 ARG A CA 1
ATOM 1465 C C . ARG A 1 193 ? 14.926 -1.494 -29.328 1.00 90.56 193 ARG A C 1
ATOM 1467 O O . ARG A 1 193 ? 14.938 -2.619 -28.857 1.00 90.56 193 ARG A O 1
ATOM 1474 N N . MET A 1 194 ? 16.046 -0.799 -29.517 1.00 91.69 194 MET A N 1
ATOM 1475 C CA . MET A 1 194 ? 17.373 -1.339 -29.189 1.00 91.69 194 MET A CA 1
ATOM 1476 C C . MET A 1 194 ? 17.529 -1.646 -27.696 1.00 91.69 194 MET A C 1
ATOM 1478 O O . MET A 1 194 ? 18.111 -2.667 -27.346 1.00 91.69 194 MET A O 1
ATOM 1482 N N . VAL A 1 195 ? 16.992 -0.797 -26.813 1.00 92.44 195 VAL A N 1
ATOM 1483 C CA . VAL A 1 195 ? 17.020 -1.062 -25.366 1.00 92.44 195 VAL A CA 1
ATOM 1484 C C . VAL A 1 195 ? 16.150 -2.274 -25.020 1.00 92.44 195 VAL A C 1
ATOM 1486 O O . VAL A 1 195 ? 16.596 -3.119 -24.251 1.00 92.44 195 VAL A O 1
ATOM 1489 N N . LEU A 1 196 ? 14.966 -2.417 -25.628 1.00 91.81 196 LEU A N 1
ATOM 1490 C CA . LEU A 1 196 ? 14.121 -3.603 -25.438 1.00 91.81 196 LEU A CA 1
ATOM 1491 C C . LEU A 1 196 ? 14.852 -4.893 -25.831 1.00 91.81 196 LEU A C 1
ATOM 1493 O O . LEU A 1 196 ? 14.843 -5.866 -25.087 1.00 91.81 196 LEU A O 1
ATOM 1497 N N . GLU A 1 197 ? 15.519 -4.893 -26.983 1.00 92.75 197 GLU A N 1
ATOM 1498 C CA . GLU A 1 197 ? 16.271 -6.053 -27.481 1.00 92.75 197 GLU A CA 1
ATOM 1499 C C . GLU A 1 197 ? 17.486 -6.393 -26.607 1.00 92.75 197 GLU A C 1
ATOM 1501 O O . GLU A 1 197 ? 17.862 -7.558 -26.486 1.00 92.75 197 GLU A O 1
ATOM 1506 N N . ALA A 1 198 ? 18.085 -5.398 -25.947 1.00 92.44 198 ALA A N 1
ATOM 1507 C CA . ALA A 1 198 ? 19.126 -5.650 -24.955 1.00 92.44 198 ALA A CA 1
ATOM 1508 C C . ALA A 1 198 ? 18.593 -6.375 -23.710 1.00 92.44 198 ALA A C 1
ATOM 1510 O O . ALA A 1 198 ? 19.332 -7.176 -23.141 1.00 92.44 198 ALA A O 1
ATOM 1511 N N . LEU A 1 199 ? 17.333 -6.118 -23.335 1.00 90.25 199 LEU A N 1
ATOM 1512 C CA . LEU A 1 199 ? 16.659 -6.662 -22.151 1.00 90.25 199 LEU A CA 1
ATOM 1513 C C . LEU A 1 199 ? 15.935 -8.004 -22.387 1.00 90.25 199 LEU A C 1
ATOM 1515 O O . LEU A 1 199 ? 15.701 -8.731 -21.431 1.00 90.25 199 LEU A O 1
ATOM 1519 N N . ARG A 1 200 ? 15.562 -8.335 -23.633 1.00 88.62 200 ARG A N 1
ATOM 1520 C CA . ARG A 1 200 ? 14.879 -9.596 -24.011 1.00 88.62 200 ARG A CA 1
ATOM 1521 C C . ARG A 1 200 ? 15.736 -10.858 -23.892 1.00 88.62 200 ARG A C 1
ATOM 1523 O O . ARG A 1 200 ? 15.195 -11.959 -23.976 1.00 88.62 200 ARG A O 1
ATOM 1530 N N . ALA A 1 201 ? 17.050 -10.696 -23.825 1.00 63.50 201 ALA A N 1
ATOM 1531 C CA . ALA A 1 201 ? 18.029 -11.749 -24.065 1.00 63.50 201 ALA A CA 1
ATOM 1532 C C . ALA A 1 201 ? 18.679 -12.270 -22.786 1.00 63.50 201 ALA A C 1
ATOM 1534 O O . ALA A 1 201 ? 18.869 -11.457 -21.858 1.00 63.50 201 ALA A O 1
#

Secondary structure (DSSP, 8-state):
-----TT-SEEEEE-TT----TTSS--SEEEEEEEE-SSS--TTSHHHHHHHHB-TTSSBPHHHHHHHHTT-EEEEEETT----HHHHHHHHHHHHHHHHHTT--S-GGGEEEEEHHHHHHHHHTSHHHHHHHSSS--TT---HHHHHH-TTTSSPP---HHHHHHHHHHHHHHHTT-S-------TTS-HHHHHHHHH--

Radius of gyration: 23.49 Å; chains: 1; bounding box: 53×33×60 Å

Foldseek 3Di:
DDDPPLLFPDKDAAAQPDPDPPLAPDHHGIETEGEAEADPQQLLDLVSLLPSQADPVRAGRPVSVVCLVRLAAYEYEYARDDDDPNSFVSSLVSNQVSCVVNVRHDNSVRYGYHYNVRVQVNQVVPVQSNCCPDPNNPVDPDDLVRLCPDPVQVDDDDDDPVLVVVLVVLLVCVVDPNPDDDDDDDPPPCSVNSNSVSVVD

Sequence (201 aa):
MTVADGGIDAEVDAPLDALVPADCFLTPGLTGFQLKSGSSFKPWTASSIRDELIGSTGKLFPEVARLTEKRGRYVVVCTGHDLTPQQRNDACEHIVRVFASAGVPDYSSLVDVLGASQLSMYAERYPGIAALLTFETIHEAWVFEEWDRDAHMSNSFVPASEQAELISQIRAGIEGDTKHIRVLGEPGLGKTRMVLEALRA